Protein AF-A0A940TDA2-F1 (afdb_monomer_lite)

Secondary structure (DSSP, 8-state):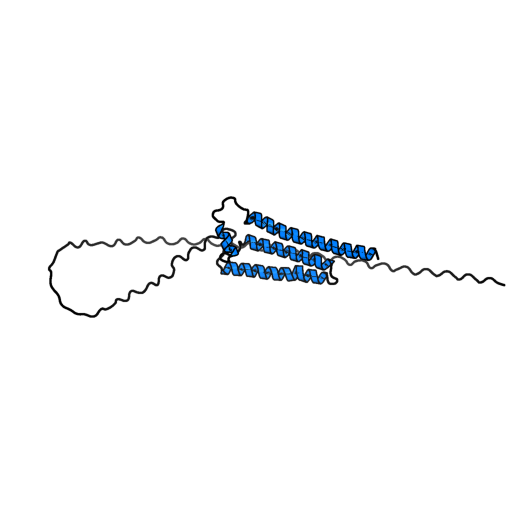
-HHHHHHHHHHHHHHHHHHHHHHHHHHHHHHHHHHHHH---TT-TTHHHHHHHHTTSSPPPHHHHHHHHHHHHHHHHHHHHHHHHHSTTHHHHHIIIIIIHHHHHHHHHHHHHHHHHHTT--SSSS------------------PPPPPPP--------------------PPPPPPPPPPPPPPPPPPPPPPPPPPPPPPPPPPPPPPPPPPPPPPPPPPPPP-

pLDDT: mean 70.66, std 17.91, range [31.06, 95.0]

Radius of gyration: 41.08 Å; chains: 1; bounding box: 86×51×156 Å

Sequence (225 aa):
MYDLYAALSGGLIANFLVLLLGLILSVGGAVLLYWKVFSPKVKDPNAGKFAKYANGQRFLPLAVVKVAYYALAMFLVFVGISKCITTIDGFVAILEYAVVGNVVLRILYETVLAARKNAGLDIDNNTAEEPKESQAMFEPKIPAVPYQQPQQTVQPQYQPQSQPMNYYQPVQPAPQPAPTPAPVPQPVPTPAPVPQPVPTPAPVPQPAPTPAPVPQPVPTPAPVP

Structure (mmCIF, N/CA/C/O backbone):
data_AF-A0A940TDA2-F1
#
_entry.id   AF-A0A940TDA2-F1
#
loop_
_atom_site.group_PDB
_atom_site.id
_atom_site.type_symbol
_atom_site.label_atom_id
_atom_site.label_alt_id
_atom_site.label_comp_id
_atom_site.label_asym_id
_atom_site.label_entity_id
_atom_site.label_seq_id
_atom_site.pdbx_PDB_ins_code
_atom_site.Cartn_x
_atom_site.Cartn_y
_atom_site.Cartn_z
_atom_site.occupancy
_atom_site.B_iso_or_equiv
_atom_site.auth_seq_id
_atom_site.auth_comp_id
_atom_site.auth_asym_id
_atom_site.auth_atom_id
_atom_site.pdbx_PDB_model_num
ATOM 1 N N . MET A 1 1 ? 11.393 9.736 -35.432 1.00 61.56 1 MET A N 1
ATOM 2 C CA . MET A 1 1 ? 10.442 10.448 -34.542 1.00 61.56 1 MET A CA 1
ATOM 3 C C . MET A 1 1 ? 9.318 9.541 -34.035 1.00 61.56 1 MET A C 1
ATOM 5 O O . MET A 1 1 ? 9.014 9.623 -32.855 1.00 61.56 1 MET A O 1
ATOM 9 N N . TYR A 1 2 ? 8.750 8.655 -34.867 1.00 65.81 2 TYR A N 1
ATOM 10 C CA . TYR A 1 2 ? 7.669 7.738 -34.466 1.00 65.81 2 TYR A CA 1
ATOM 11 C C . TYR A 1 2 ? 8.035 6.754 -33.336 1.00 65.81 2 TYR A C 1
ATOM 13 O O . TYR A 1 2 ? 7.249 6.618 -32.405 1.00 65.81 2 TYR A O 1
ATOM 21 N N . ASP A 1 3 ? 9.230 6.150 -33.342 1.00 72.81 3 ASP A N 1
ATOM 22 C CA . ASP A 1 3 ? 9.646 5.205 -32.283 1.00 72.81 3 ASP A CA 1
ATOM 23 C C . ASP A 1 3 ? 9.773 5.844 -30.899 1.00 72.81 3 ASP A C 1
ATOM 25 O O . ASP A 1 3 ? 9.367 5.263 -29.898 1.00 72.81 3 ASP A O 1
ATOM 29 N N . LEU A 1 4 ? 10.293 7.072 -30.832 1.00 70.00 4 LEU A N 1
ATOM 30 C CA . LEU A 1 4 ? 10.437 7.774 -29.560 1.00 70.00 4 LEU A CA 1
ATOM 31 C C . LEU A 1 4 ? 9.067 8.155 -28.993 1.00 70.00 4 LEU A C 1
ATOM 33 O O . LEU A 1 4 ? 8.850 8.024 -27.796 1.00 70.00 4 LEU A O 1
ATOM 37 N N . TYR A 1 5 ? 8.127 8.569 -29.848 1.00 72.19 5 TYR A N 1
ATOM 38 C CA . TYR A 1 5 ? 6.760 8.884 -29.433 1.00 72.19 5 TYR A CA 1
ATOM 39 C C . TYR A 1 5 ? 5.987 7.631 -28.993 1.00 72.19 5 TYR A C 1
ATOM 41 O O . TYR A 1 5 ? 5.277 7.670 -27.989 1.00 72.19 5 TYR A O 1
ATOM 49 N N . ALA A 1 6 ? 6.156 6.503 -29.689 1.00 70.69 6 ALA A N 1
ATOM 50 C CA . ALA A 1 6 ? 5.565 5.217 -29.317 1.00 70.69 6 ALA A CA 1
ATOM 51 C C . ALA A 1 6 ? 6.141 4.672 -27.995 1.00 70.69 6 ALA A C 1
ATOM 53 O O . ALA A 1 6 ? 5.387 4.209 -27.143 1.00 70.69 6 ALA A O 1
ATOM 54 N N . ALA A 1 7 ? 7.452 4.800 -27.775 1.00 69.31 7 ALA A N 1
ATOM 55 C CA . ALA A 1 7 ? 8.092 4.416 -26.517 1.00 69.31 7 ALA A CA 1
ATOM 56 C C . ALA A 1 7 ? 7.664 5.317 -25.343 1.00 69.31 7 ALA A C 1
ATOM 58 O O . ALA A 1 7 ? 7.334 4.814 -24.267 1.00 69.31 7 ALA A O 1
ATOM 59 N N . LEU A 1 8 ? 7.602 6.640 -25.552 1.00 72.50 8 LEU A N 1
ATOM 60 C CA . LEU A 1 8 ? 7.166 7.592 -24.522 1.00 72.50 8 LEU A CA 1
ATOM 61 C C . LEU A 1 8 ? 5.683 7.400 -24.165 1.00 72.50 8 LEU A C 1
ATOM 63 O O . LEU A 1 8 ? 5.318 7.397 -22.989 1.00 72.50 8 LEU A O 1
ATOM 67 N N . SER A 1 9 ? 4.828 7.217 -25.178 1.00 75.00 9 SER A N 1
ATOM 68 C CA . SER A 1 9 ? 3.395 6.965 -24.984 1.00 75.0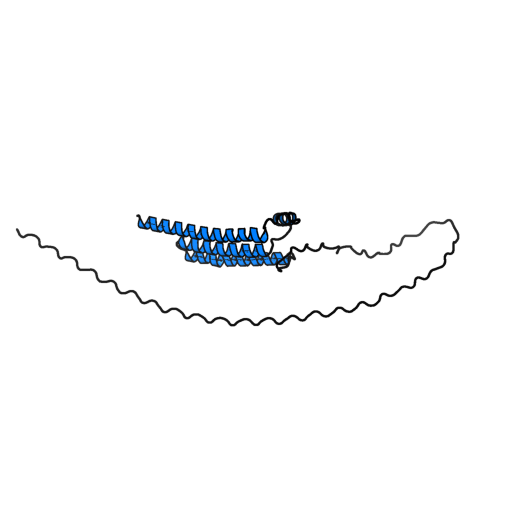0 9 SER A CA 1
ATOM 69 C C . SER A 1 9 ? 3.137 5.597 -24.352 1.00 75.00 9 SER A C 1
ATOM 71 O O . SER A 1 9 ? 2.331 5.512 -23.430 1.00 75.00 9 SER A O 1
ATOM 73 N N . GLY A 1 10 ? 3.872 4.554 -24.748 1.00 79.38 10 GLY A N 1
ATOM 74 C CA . GLY A 1 10 ? 3.803 3.228 -24.133 1.00 79.38 10 GLY A CA 1
ATOM 75 C C . GLY A 1 10 ? 4.159 3.243 -22.644 1.00 79.38 10 GLY A C 1
ATOM 76 O O . GLY A 1 10 ? 3.419 2.683 -21.835 1.00 79.38 10 GLY A O 1
ATOM 77 N N . GLY A 1 11 ? 5.229 3.948 -22.260 1.00 79.38 11 GLY A N 1
ATOM 78 C CA . GLY A 1 11 ? 5.623 4.115 -20.855 1.00 79.38 11 GLY A CA 1
ATOM 79 C C . GLY A 1 11 ? 4.592 4.885 -20.021 1.00 79.38 11 GLY A C 1
ATOM 80 O O . GLY A 1 11 ? 4.267 4.479 -18.904 1.00 79.38 11 GLY A O 1
ATOM 81 N N . LEU A 1 12 ? 4.008 5.953 -20.577 1.00 83.44 12 LEU A N 1
ATOM 82 C CA . LEU A 1 12 ? 2.937 6.720 -19.928 1.00 83.44 12 LEU A CA 1
ATOM 83 C C . LEU A 1 12 ? 1.657 5.897 -19.735 1.00 83.44 12 LEU A C 1
ATOM 85 O O . LEU A 1 12 ? 1.056 5.941 -18.660 1.00 83.44 12 LEU A O 1
ATOM 89 N N . ILE A 1 13 ? 1.257 5.130 -20.752 1.00 85.06 13 ILE A N 1
ATOM 90 C CA . ILE A 1 13 ? 0.073 4.264 -20.700 1.00 85.06 13 ILE A CA 1
ATOM 91 C C . ILE A 1 13 ? 0.289 3.141 -19.682 1.00 85.06 13 ILE A C 1
ATOM 93 O O . ILE A 1 13 ? -0.566 2.924 -18.825 1.00 85.06 13 ILE A O 1
ATOM 97 N N . ALA A 1 14 ? 1.441 2.467 -19.713 1.00 83.12 14 ALA A N 1
ATOM 98 C CA . ALA A 1 14 ? 1.777 1.426 -18.742 1.00 83.12 14 ALA A CA 1
ATOM 99 C C . ALA A 1 14 ? 1.767 1.970 -17.305 1.00 83.12 14 ALA A C 1
ATOM 101 O O . ALA A 1 14 ? 1.174 1.364 -16.412 1.00 83.12 14 ALA A O 1
ATOM 102 N N . ASN A 1 15 ? 2.347 3.151 -17.090 1.00 85.06 15 ASN A N 1
ATOM 103 C CA . ASN A 1 15 ? 2.326 3.825 -15.799 1.00 85.06 15 ASN A CA 1
ATOM 104 C C . ASN A 1 15 ? 0.901 4.139 -15.314 1.00 85.06 15 ASN A C 1
ATOM 106 O O . ASN A 1 15 ? 0.564 3.882 -14.156 1.00 85.06 15 ASN A O 1
ATOM 110 N N . PHE A 1 16 ? 0.056 4.668 -16.201 1.00 86.75 16 PHE A N 1
ATOM 111 C CA . PHE A 1 16 ? -1.344 4.945 -15.889 1.00 86.75 16 PHE A CA 1
ATOM 112 C C . PHE A 1 16 ? -2.090 3.671 -15.482 1.00 86.75 16 PHE A C 1
ATOM 114 O O . PHE A 1 16 ? -2.804 3.679 -14.483 1.00 86.75 16 PHE A O 1
ATOM 121 N N . LEU A 1 17 ? -1.880 2.562 -16.196 1.00 89.12 17 LEU A N 1
ATOM 122 C CA . LEU A 1 17 ? -2.509 1.277 -15.884 1.00 89.12 17 LEU A CA 1
ATOM 123 C C . LEU A 1 17 ? -2.059 0.715 -14.528 1.00 89.12 17 LEU A C 1
ATOM 125 O O . LEU A 1 17 ? -2.894 0.218 -13.773 1.00 89.12 17 LEU A O 1
ATOM 129 N N . VAL A 1 18 ? -0.772 0.828 -14.186 1.00 88.12 18 VAL A N 1
ATOM 130 C CA . VAL A 1 18 ? -0.236 0.385 -12.884 1.00 88.12 18 VAL A CA 1
ATOM 131 C C . VAL A 1 18 ? -0.830 1.202 -11.735 1.00 88.12 18 VAL A C 1
ATOM 133 O O . VAL A 1 18 ? -1.276 0.628 -10.738 1.00 88.12 18 VAL A O 1
ATOM 136 N N . LEU A 1 19 ? -0.891 2.529 -11.880 1.00 87.38 19 LEU A N 1
ATOM 137 C CA . LEU A 1 19 ? -1.516 3.401 -10.882 1.00 87.38 19 LEU A CA 1
ATOM 138 C C . LEU A 1 19 ? -3.017 3.145 -10.762 1.00 87.38 19 LEU A C 1
ATOM 140 O O . LEU A 1 19 ? -3.536 3.084 -9.649 1.00 87.38 19 LEU A O 1
ATOM 144 N N . LEU A 1 20 ? -3.706 2.961 -11.889 1.00 89.56 20 LEU A N 1
ATOM 145 C CA . LEU A 1 20 ? -5.133 2.665 -11.914 1.00 89.56 20 LEU A CA 1
ATOM 146 C C . LEU A 1 20 ? -5.426 1.329 -11.223 1.00 89.56 20 LEU A C 1
ATOM 148 O O . LEU A 1 20 ? -6.342 1.261 -10.410 1.00 89.56 20 LEU A O 1
ATOM 152 N N . LEU A 1 21 ? -4.625 0.290 -11.472 1.00 90.25 21 LEU A N 1
ATOM 153 C CA . LEU A 1 21 ? -4.756 -1.002 -10.800 1.00 90.25 21 LEU A CA 1
ATOM 154 C C . LEU A 1 21 ? -4.521 -0.877 -9.290 1.00 90.25 21 LEU A C 1
ATOM 156 O O . LEU A 1 21 ? -5.333 -1.362 -8.501 1.00 90.25 21 LEU A O 1
ATOM 160 N N . GLY A 1 22 ? -3.449 -0.194 -8.881 1.00 85.75 22 GLY A N 1
ATOM 161 C CA . GLY A 1 22 ? -3.153 0.039 -7.468 1.00 85.75 22 GLY A CA 1
ATOM 162 C C . GLY A 1 22 ? -4.250 0.832 -6.757 1.00 85.75 22 GLY A C 1
ATOM 163 O O . GLY A 1 22 ? -4.638 0.492 -5.637 1.00 85.75 22 GLY A O 1
ATOM 164 N N . LEU A 1 23 ? -4.807 1.844 -7.427 1.00 88.19 23 LEU A N 1
ATOM 165 C CA . LEU A 1 23 ? -5.942 2.615 -6.931 1.00 88.19 23 LEU A CA 1
ATOM 166 C C . LEU A 1 23 ? -7.199 1.747 -6.815 1.00 88.19 23 LEU A C 1
ATOM 168 O O . LEU A 1 23 ? -7.843 1.769 -5.771 1.00 88.19 23 LEU A O 1
ATOM 172 N N . ILE A 1 24 ? -7.533 0.957 -7.839 1.00 88.06 24 ILE A N 1
ATOM 173 C CA . ILE A 1 24 ? -8.706 0.070 -7.831 1.00 88.06 24 ILE A CA 1
ATOM 174 C C . ILE A 1 24 ? -8.593 -0.974 -6.721 1.00 88.06 24 ILE A C 1
ATOM 176 O O . ILE A 1 24 ? -9.578 -1.221 -6.033 1.00 88.06 24 ILE A O 1
ATOM 180 N N . LEU A 1 25 ? -7.420 -1.570 -6.502 1.00 86.50 25 LEU A N 1
ATOM 181 C CA . LEU A 1 25 ? -7.224 -2.548 -5.427 1.00 86.50 25 LEU A CA 1
ATOM 182 C C . LEU A 1 25 ? -7.327 -1.898 -4.042 1.00 86.50 25 LEU A C 1
ATOM 184 O O . LEU A 1 25 ? -7.965 -2.455 -3.149 1.00 86.50 25 LEU A O 1
ATOM 188 N N . SER A 1 26 ? -6.760 -0.701 -3.877 1.00 86.19 26 SER A N 1
ATOM 189 C CA . SER A 1 26 ? -6.850 0.067 -2.631 1.00 86.19 26 SER A CA 1
ATOM 190 C C . SER A 1 26 ? -8.295 0.490 -2.323 1.00 86.19 26 SER A C 1
ATOM 192 O O . SER A 1 26 ? -8.822 0.200 -1.246 1.00 86.19 26 SER A O 1
ATOM 194 N N . VAL A 1 27 ? -8.984 1.090 -3.299 1.00 84.50 27 VAL A N 1
ATOM 195 C CA . VAL A 1 27 ? -10.383 1.529 -3.178 1.00 84.50 27 VAL A CA 1
ATOM 196 C C . VAL A 1 27 ? -11.323 0.334 -3.058 1.00 84.50 27 VAL A C 1
ATOM 198 O O . VAL A 1 27 ? -12.202 0.339 -2.205 1.00 84.50 27 VAL A O 1
ATOM 201 N N . GLY A 1 28 ? -11.129 -0.718 -3.849 1.00 83.31 28 GLY A N 1
ATOM 202 C CA . GLY A 1 28 ? -11.909 -1.952 -3.784 1.00 83.31 28 GLY A CA 1
ATOM 203 C C . GLY A 1 28 ? -11.795 -2.626 -2.419 1.00 83.31 28 GLY A C 1
ATOM 204 O O . GLY A 1 28 ? -12.812 -3.006 -1.843 1.00 83.31 28 GLY A O 1
ATOM 205 N N . GLY A 1 29 ? -10.591 -2.684 -1.841 1.00 78.19 29 GLY A N 1
ATOM 206 C CA . GLY A 1 29 ? -10.384 -3.139 -0.464 1.00 78.19 29 GLY A CA 1
ATOM 207 C C . GLY A 1 29 ? -11.115 -2.269 0.564 1.00 78.19 29 GLY A C 1
ATOM 208 O O . GLY A 1 29 ? -11.780 -2.796 1.459 1.00 78.19 29 GLY A O 1
ATOM 209 N N . ALA A 1 30 ? -11.067 -0.944 0.406 1.00 76.56 30 ALA A N 1
ATOM 210 C CA . ALA A 1 30 ? -11.779 -0.005 1.274 1.00 76.56 30 ALA A CA 1
ATOM 211 C C . ALA A 1 30 ? -13.313 -0.100 1.139 1.00 76.56 30 ALA A C 1
ATOM 213 O O . ALA A 1 30 ? -14.023 -0.013 2.138 1.00 76.56 30 ALA A O 1
ATOM 214 N N . VAL A 1 31 ? -13.840 -0.326 -0.066 1.00 77.69 31 VAL A N 1
ATOM 215 C CA . VAL A 1 31 ? -15.279 -0.489 -0.334 1.00 77.69 31 VAL A CA 1
ATOM 216 C C . VAL A 1 31 ? -15.782 -1.848 0.144 1.00 77.69 31 VAL A C 1
ATOM 218 O O . VAL A 1 31 ? -16.851 -1.923 0.744 1.00 77.69 31 VAL A O 1
ATOM 221 N N . LEU A 1 32 ? -15.013 -2.922 -0.047 1.00 76.50 32 LEU A N 1
ATOM 222 C CA . LEU A 1 32 ? -15.328 -4.230 0.533 1.00 76.50 32 LEU A CA 1
ATOM 223 C C . LEU A 1 32 ? -15.331 -4.162 2.056 1.00 76.50 32 LEU A C 1
ATOM 225 O O . LEU A 1 32 ? -16.184 -4.774 2.692 1.00 76.50 32 LEU A O 1
ATOM 229 N N . LEU A 1 33 ? -14.436 -3.372 2.647 1.00 69.06 33 LEU A N 1
ATOM 230 C CA . LEU A 1 33 ? -14.483 -3.059 4.065 1.00 69.06 33 LEU A CA 1
ATOM 231 C C . LEU A 1 33 ? -15.714 -2.226 4.427 1.00 69.06 33 LEU A C 1
ATOM 233 O O . LEU A 1 33 ? -16.372 -2.538 5.417 1.00 69.06 33 LEU A O 1
ATOM 237 N N . TYR A 1 34 ? -16.063 -1.218 3.627 1.00 70.88 34 TYR A N 1
ATOM 238 C CA . TYR A 1 34 ? -17.295 -0.460 3.808 1.00 70.88 34 TYR A CA 1
ATOM 239 C C . TYR A 1 34 ? -18.503 -1.397 3.830 1.00 70.88 34 TYR A C 1
ATOM 241 O O . TYR A 1 34 ? -19.289 -1.379 4.761 1.00 70.88 34 TYR A O 1
ATOM 249 N N . TRP A 1 35 ? -18.605 -2.334 2.900 1.00 69.00 35 TRP A N 1
ATOM 250 C CA . TRP A 1 35 ? -19.681 -3.318 2.923 1.00 69.00 35 TRP A CA 1
ATOM 251 C C . TRP A 1 35 ? -19.553 -4.303 4.089 1.00 69.00 35 TRP A C 1
ATOM 253 O O . TRP A 1 35 ? -20.538 -4.602 4.752 1.00 69.00 35 TRP A O 1
ATOM 263 N N . LYS A 1 36 ? -18.365 -4.814 4.403 1.00 71.00 36 LYS A N 1
ATOM 264 C CA . LYS A 1 36 ? -18.199 -5.844 5.440 1.00 71.00 36 LYS A CA 1
ATOM 265 C C . LYS A 1 36 ? -18.383 -5.300 6.859 1.00 71.00 36 LYS A C 1
ATOM 267 O O . LYS A 1 36 ? -18.892 -6.022 7.713 1.00 71.00 36 LYS A O 1
ATOM 272 N N . VAL A 1 37 ? -17.967 -4.059 7.101 1.00 67.56 37 VAL A N 1
ATOM 273 C CA . VAL A 1 37 ? -17.966 -3.396 8.416 1.00 67.56 37 VAL A CA 1
ATOM 274 C C . VAL A 1 37 ? -19.102 -2.376 8.546 1.00 67.56 37 VAL A C 1
ATOM 276 O O . VAL A 1 37 ? -19.649 -2.223 9.632 1.00 67.56 37 VAL A O 1
ATOM 279 N N . PHE A 1 38 ? -19.487 -1.715 7.452 1.00 60.16 38 PHE A N 1
ATOM 280 C CA . PHE A 1 38 ? -20.481 -0.633 7.402 1.00 60.16 38 PHE A CA 1
ATOM 281 C C . PHE A 1 38 ? -21.683 -0.958 6.500 1.00 60.16 38 PHE A C 1
ATOM 283 O O . PHE A 1 38 ? -22.385 -0.035 6.085 1.00 60.16 38 PHE A O 1
ATOM 290 N N . SER A 1 39 ? -21.939 -2.240 6.182 1.00 59.00 39 SER A N 1
ATOM 291 C CA . SER A 1 39 ? -23.187 -2.635 5.512 1.00 59.00 39 SER A CA 1
ATOM 292 C C . SER A 1 39 ? -24.354 -1.924 6.193 1.00 59.00 39 SER A C 1
ATOM 294 O O . SER A 1 39 ? -24.471 -2.053 7.416 1.00 59.00 39 SER A O 1
ATOM 296 N N . PRO A 1 40 ? -25.220 -1.211 5.449 1.00 57.19 40 PRO A N 1
ATOM 297 C CA . PRO A 1 40 ? -26.458 -0.686 5.992 1.00 57.19 40 PRO A CA 1
ATOM 298 C C . PRO A 1 40 ? -27.336 -1.884 6.348 1.00 57.19 40 PRO A C 1
ATOM 300 O O . PRO A 1 40 ? -28.137 -2.373 5.554 1.00 57.19 40 PRO A O 1
ATOM 303 N N . LYS A 1 41 ? -27.138 -2.416 7.552 1.00 52.00 41 LYS A N 1
ATOM 304 C CA . LYS A 1 41 ? -28.070 -3.334 8.180 1.00 52.00 41 LYS A CA 1
ATOM 305 C C . LYS A 1 41 ? -29.352 -2.537 8.314 1.00 52.00 41 LYS A C 1
ATOM 307 O O . LYS A 1 41 ? -29.435 -1.544 9.038 1.00 52.00 41 LYS A O 1
ATOM 312 N N . VAL A 1 42 ? -30.318 -2.912 7.491 1.00 56.84 42 VAL A N 1
ATOM 313 C CA . VAL A 1 42 ? -31.642 -2.318 7.482 1.00 56.84 42 VAL A CA 1
ATOM 314 C C . VAL A 1 42 ? -32.167 -2.427 8.916 1.00 56.84 42 VAL A C 1
ATOM 316 O O . VAL A 1 42 ? -32.438 -3.524 9.395 1.00 56.84 42 VAL A O 1
ATOM 319 N N . LYS A 1 43 ? -32.265 -1.267 9.583 1.00 54.69 43 LYS A N 1
ATOM 320 C CA . LYS A 1 43 ? -32.783 -1.064 10.946 1.00 54.69 43 LYS A CA 1
ATOM 321 C C . LYS A 1 43 ? -31.850 -1.469 12.106 1.00 54.69 43 LYS A C 1
ATOM 323 O O . LYS A 1 43 ? -32.252 -2.200 13.002 1.00 54.69 43 LYS A O 1
ATOM 328 N N . ASP A 1 44 ? -30.640 -0.906 12.153 1.00 56.16 44 ASP A N 1
ATOM 329 C CA . ASP A 1 44 ? -29.781 -0.975 13.346 1.00 56.16 44 ASP A CA 1
ATOM 330 C C . ASP A 1 44 ? -30.099 0.136 14.378 1.00 56.16 44 ASP A C 1
ATOM 332 O O . ASP A 1 44 ? -29.925 1.321 14.077 1.00 56.16 44 ASP A O 1
ATOM 336 N N . PRO A 1 45 ? -30.433 -0.203 15.643 1.00 55.94 45 PRO A N 1
ATOM 337 C CA . PRO A 1 45 ? -30.550 0.753 16.761 1.00 55.94 45 PRO A CA 1
ATOM 338 C C . PRO A 1 45 ? -29.245 1.509 17.076 1.00 55.94 45 PRO A C 1
ATOM 340 O O . PRO A 1 45 ? -29.229 2.474 17.835 1.00 55.94 45 PRO A O 1
ATOM 343 N N . ASN A 1 46 ? -28.125 1.058 16.504 1.00 51.19 46 ASN A N 1
ATOM 344 C CA . ASN A 1 46 ? -26.773 1.539 16.768 1.00 51.19 46 ASN A CA 1
ATOM 345 C C . ASN A 1 46 ? -26.280 2.612 15.779 1.00 51.19 46 ASN A C 1
ATOM 347 O O . ASN A 1 46 ? -25.117 3.003 15.870 1.00 51.19 46 ASN A O 1
ATOM 351 N N . ALA A 1 47 ? -27.120 3.130 14.874 1.00 55.16 47 ALA A N 1
ATOM 352 C CA . ALA A 1 47 ? -26.735 4.179 13.916 1.00 55.16 47 ALA A CA 1
ATOM 353 C C . ALA A 1 47 ? -26.070 5.406 14.590 1.00 55.16 47 ALA A C 1
ATOM 355 O O . ALA A 1 47 ? -25.126 5.988 14.055 1.00 55.16 47 ALA A O 1
ATOM 356 N N . GLY A 1 48 ? -26.474 5.734 15.824 1.00 56.59 48 GLY A N 1
ATOM 357 C CA . GLY A 1 48 ? -25.871 6.806 16.624 1.00 56.59 48 GLY A CA 1
ATOM 358 C C . GLY A 1 48 ? -24.442 6.534 17.116 1.00 56.59 48 GLY A C 1
ATOM 359 O O . GLY A 1 48 ? -23.723 7.480 17.427 1.00 56.59 48 GLY A O 1
ATOM 360 N N . LYS A 1 49 ? -23.976 5.277 17.166 1.00 57.72 49 LYS A N 1
ATOM 361 C CA . LYS A 1 49 ? -22.593 4.950 17.567 1.00 57.72 49 LYS A CA 1
ATOM 362 C C . LYS A 1 49 ? -21.573 5.419 16.530 1.00 57.72 49 LYS A C 1
ATOM 364 O O . LYS A 1 49 ? -20.437 5.698 16.896 1.00 57.72 49 LYS A O 1
ATOM 369 N N . PHE A 1 50 ? -21.979 5.573 15.268 1.00 57.75 50 PHE A N 1
ATOM 370 C CA . PHE A 1 50 ? -21.056 5.945 14.199 1.00 57.75 50 PHE A CA 1
ATOM 371 C C . PHE A 1 50 ? -20.790 7.440 14.088 1.00 57.75 50 PHE A C 1
ATOM 373 O O . PHE A 1 50 ? -19.647 7.844 13.871 1.00 57.75 50 PHE A O 1
ATOM 380 N N . ALA A 1 51 ? -21.806 8.258 14.367 1.00 61.31 51 ALA A N 1
ATOM 381 C CA . ALA A 1 51 ? -21.627 9.693 14.564 1.00 61.31 51 ALA A CA 1
ATOM 382 C C . ALA A 1 51 ? -20.584 9.983 15.661 1.00 61.31 51 ALA A C 1
ATOM 384 O O . ALA A 1 51 ? -19.827 10.943 15.566 1.00 61.31 51 ALA A O 1
ATOM 385 N N . LYS A 1 52 ? -20.472 9.097 16.660 1.00 58.72 52 LYS A N 1
ATOM 386 C CA . LYS A 1 52 ? -19.473 9.193 17.730 1.00 58.72 52 LYS A CA 1
ATOM 387 C C . LYS A 1 52 ? -18.039 8.886 17.262 1.00 58.72 52 LYS A C 1
ATOM 389 O O . LYS A 1 52 ? -17.124 9.473 17.823 1.00 58.72 52 LYS A O 1
ATOM 394 N N . TYR A 1 53 ? -17.810 8.054 16.233 1.00 62.53 53 TYR A N 1
ATOM 395 C CA . TYR A 1 53 ? -16.464 7.881 15.640 1.00 62.53 53 TYR A CA 1
ATOM 396 C C . TYR A 1 53 ? -16.051 9.105 14.819 1.00 62.53 53 TYR A C 1
ATOM 398 O O . TYR A 1 53 ? -14.926 9.579 14.943 1.00 62.53 53 TYR A O 1
ATOM 406 N N . ALA A 1 54 ? -16.972 9.641 14.010 1.00 59.03 54 ALA A N 1
ATOM 407 C CA . ALA A 1 54 ? -16.716 10.835 13.202 1.00 59.03 54 ALA A CA 1
ATOM 408 C C . ALA A 1 54 ? -16.465 12.081 14.072 1.00 59.03 54 ALA A C 1
ATOM 410 O O . ALA A 1 54 ? -15.705 12.960 13.682 1.00 59.03 54 ALA A O 1
ATOM 411 N N . ASN A 1 55 ? -17.057 12.119 15.271 1.00 57.03 55 ASN A N 1
ATOM 412 C CA . ASN A 1 55 ? -16.886 13.187 16.256 1.00 57.03 55 ASN A CA 1
ATOM 413 C C . ASN A 1 55 ? -15.779 12.898 17.298 1.00 57.03 55 ASN A C 1
ATOM 415 O O . ASN A 1 55 ? -15.728 13.553 18.336 1.00 57.03 55 ASN A O 1
ATOM 419 N N . GLY A 1 56 ? -14.938 11.875 17.079 1.00 58.03 56 GLY A N 1
ATOM 420 C CA . GLY A 1 56 ? -13.779 11.551 17.929 1.00 58.03 56 GLY A CA 1
ATOM 421 C C . GLY A 1 56 ? -14.086 10.933 19.303 1.00 58.03 56 GLY A C 1
ATOM 422 O O . GLY A 1 56 ? -13.170 10.662 20.071 1.00 58.03 56 GLY A O 1
ATOM 423 N N . GLN A 1 57 ? -15.352 10.664 19.626 1.00 55.19 57 GLN A N 1
ATOM 424 C CA . GLN A 1 57 ? -15.781 10.086 20.909 1.00 55.19 57 GLN A CA 1
ATOM 425 C C . GLN A 1 57 ? -15.519 8.572 21.017 1.00 55.19 57 GLN A C 1
ATOM 427 O O . GLN A 1 57 ? -15.595 8.001 22.104 1.00 55.19 57 GLN A O 1
ATOM 432 N N . ARG A 1 58 ? -15.240 7.893 19.898 1.00 63.22 58 ARG A N 1
ATOM 433 C CA . ARG A 1 58 ? -14.856 6.474 19.842 1.00 63.22 58 ARG A CA 1
ATOM 434 C C . ARG A 1 58 ? -13.740 6.293 18.802 1.00 63.22 58 ARG A C 1
ATOM 436 O O . ARG A 1 58 ? -13.744 6.952 17.768 1.00 63.22 58 ARG A O 1
ATOM 443 N N . PHE A 1 59 ? -12.819 5.362 19.038 1.00 65.81 59 PHE A N 1
ATOM 444 C CA . PHE A 1 59 ? -11.754 5.011 18.086 1.00 65.81 59 PHE A CA 1
ATOM 445 C C . PHE A 1 59 ? -12.241 4.044 17.002 1.00 65.81 59 PHE A C 1
ATOM 447 O O . PHE A 1 59 ? -13.104 3.206 17.263 1.00 65.81 59 PHE A O 1
ATOM 454 N N . LEU A 1 60 ? -11.638 4.105 15.809 1.00 73.06 60 LEU A N 1
ATOM 455 C CA . LEU A 1 60 ? -11.957 3.200 14.701 1.00 73.06 60 LEU A CA 1
ATOM 456 C C . LEU A 1 60 ? -11.823 1.711 15.109 1.00 73.06 60 LEU A C 1
ATOM 458 O O . LEU A 1 60 ? -10.905 1.348 15.858 1.00 73.06 60 LEU A O 1
ATOM 462 N N . PRO A 1 61 ? -12.701 0.821 14.602 1.00 76.06 61 PRO A N 1
ATOM 463 C CA . PRO A 1 61 ? -12.580 -0.616 14.837 1.00 76.06 61 PRO A CA 1
ATOM 464 C C . PRO A 1 61 ? -11.240 -1.160 14.324 1.00 76.06 61 PRO A C 1
ATOM 466 O O . PRO A 1 61 ? -10.777 -0.766 13.254 1.00 76.06 61 PRO A O 1
ATOM 469 N N . LEU A 1 62 ? -10.637 -2.117 15.039 1.00 76.38 62 LEU A N 1
ATOM 470 C CA . LEU A 1 62 ? -9.313 -2.653 14.689 1.00 76.38 62 LEU A CA 1
ATOM 471 C C . LEU A 1 62 ? -9.256 -3.254 13.279 1.00 76.38 62 LEU A C 1
ATOM 473 O O . LEU A 1 62 ? -8.256 -3.100 12.581 1.00 76.38 62 LEU A O 1
ATOM 477 N N . ALA A 1 63 ? -10.334 -3.909 12.842 1.00 75.62 63 ALA A N 1
ATOM 478 C CA . ALA A 1 63 ? -10.449 -4.443 11.488 1.00 75.62 63 ALA A CA 1
ATOM 479 C C . ALA A 1 63 ? -10.325 -3.343 10.417 1.00 75.62 63 ALA A C 1
ATOM 481 O O . ALA A 1 63 ? -9.670 -3.554 9.400 1.00 75.62 63 ALA A O 1
ATOM 482 N N . VAL A 1 64 ? -10.884 -2.154 10.678 1.00 77.56 64 VAL A N 1
ATOM 483 C CA . VAL A 1 64 ? -10.778 -0.989 9.787 1.00 77.56 64 VAL A CA 1
ATOM 484 C C . VAL A 1 64 ? -9.347 -0.490 9.716 1.00 77.56 64 VAL A C 1
ATOM 486 O O . VAL A 1 64 ? -8.827 -0.297 8.622 1.00 77.56 64 VAL A O 1
ATOM 489 N N . VAL A 1 65 ? -8.684 -0.360 10.865 1.00 83.38 65 VAL A N 1
ATOM 490 C CA . VAL A 1 65 ? -7.285 0.084 10.928 1.00 83.38 65 VAL A CA 1
ATOM 491 C C . VAL A 1 65 ? -6.358 -0.895 10.194 1.00 83.38 65 VAL A C 1
ATOM 493 O O . VAL A 1 65 ? -5.528 -0.468 9.396 1.00 83.38 65 VAL A O 1
ATOM 496 N N . LYS A 1 66 ? -6.526 -2.209 10.405 1.00 85.12 66 LYS A N 1
ATOM 497 C CA . LYS A 1 66 ? -5.728 -3.257 9.740 1.00 85.12 66 LYS A CA 1
ATOM 498 C C . LYS A 1 66 ? -5.888 -3.241 8.226 1.00 85.12 66 LYS A C 1
ATOM 500 O O . LYS A 1 66 ? -4.902 -3.273 7.499 1.00 85.12 66 LYS A O 1
ATOM 505 N N . VAL A 1 67 ? -7.121 -3.199 7.738 1.00 83.06 67 VAL A N 1
ATOM 506 C CA . VAL A 1 67 ? -7.371 -3.223 6.294 1.00 83.06 67 VAL A CA 1
ATOM 507 C C . VAL A 1 67 ? -6.928 -1.920 5.636 1.00 83.06 67 VAL A C 1
ATOM 509 O O . VAL A 1 67 ? -6.309 -1.979 4.578 1.00 83.06 67 VAL A O 1
ATOM 512 N N . ALA A 1 68 ? -7.158 -0.765 6.269 1.00 84.94 68 ALA A N 1
ATOM 513 C CA . ALA A 1 68 ? -6.636 0.509 5.777 1.00 84.94 68 ALA A CA 1
ATOM 514 C C . ALA A 1 68 ? -5.103 0.480 5.670 1.00 84.94 68 ALA A C 1
ATOM 516 O O . ALA A 1 68 ? -4.552 0.899 4.655 1.00 84.94 68 ALA A O 1
ATOM 517 N N . TYR A 1 69 ? -4.421 -0.087 6.671 1.00 90.62 69 TYR A N 1
ATOM 518 C CA . TYR A 1 69 ? -2.975 -0.297 6.634 1.00 90.62 69 TYR A CA 1
ATOM 519 C C . TYR A 1 69 ? -2.540 -1.143 5.428 1.00 90.62 69 TYR A C 1
ATOM 521 O O . TYR A 1 69 ? -1.690 -0.702 4.658 1.00 90.62 69 TYR A O 1
ATOM 529 N N . TYR A 1 70 ? -3.146 -2.315 5.207 1.00 89.31 70 TYR A N 1
ATOM 530 C CA . TYR A 1 70 ? -2.782 -3.166 4.066 1.00 89.31 70 TYR A CA 1
ATOM 531 C C . TYR A 1 70 ? -3.112 -2.526 2.710 1.00 89.31 70 TYR A C 1
ATOM 533 O O . TYR A 1 70 ? -2.340 -2.675 1.763 1.00 89.31 70 TYR A O 1
ATOM 541 N N . ALA A 1 71 ? -4.218 -1.786 2.608 1.00 87.25 71 ALA A N 1
ATOM 542 C CA . ALA A 1 71 ? -4.588 -1.072 1.387 1.00 87.25 71 ALA A CA 1
ATOM 543 C C . ALA A 1 71 ? -3.569 0.027 1.042 1.00 87.25 71 ALA A C 1
ATOM 545 O O . ALA A 1 71 ? -3.111 0.107 -0.099 1.00 87.25 71 ALA A O 1
ATOM 546 N N . LEU A 1 72 ? -3.156 0.828 2.032 1.00 89.94 72 LEU A N 1
ATOM 547 C CA . LEU A 1 72 ? -2.115 1.844 1.851 1.00 89.94 72 LEU A CA 1
ATOM 548 C C . LEU A 1 72 ? -0.750 1.217 1.539 1.00 89.94 72 LEU A C 1
ATOM 550 O O . LEU A 1 72 ? -0.044 1.723 0.670 1.00 89.94 72 LEU A O 1
ATOM 554 N N . ALA A 1 73 ? -0.397 0.110 2.196 1.00 91.56 73 ALA A N 1
ATOM 555 C CA . ALA A 1 73 ? 0.849 -0.615 1.948 1.00 91.56 73 ALA A CA 1
ATOM 556 C C . ALA A 1 73 ? 0.944 -1.096 0.492 1.00 91.56 73 ALA A C 1
ATOM 558 O O . ALA A 1 73 ? 1.935 -0.839 -0.194 1.00 91.56 73 ALA A O 1
ATOM 559 N N . MET A 1 74 ? -0.123 -1.727 -0.009 1.00 89.62 74 MET A N 1
ATOM 560 C CA . MET A 1 74 ? -0.209 -2.155 -1.408 1.00 89.62 74 MET A CA 1
ATOM 561 C C . MET A 1 74 ? -0.151 -0.960 -2.360 1.00 89.62 74 MET A C 1
ATOM 563 O O . MET A 1 74 ? 0.582 -0.998 -3.346 1.00 89.62 74 MET A O 1
ATOM 567 N N . PHE A 1 75 ? -0.868 0.123 -2.058 1.00 91.06 75 PHE A N 1
ATOM 568 C CA . PHE A 1 75 ? -0.838 1.336 -2.872 1.00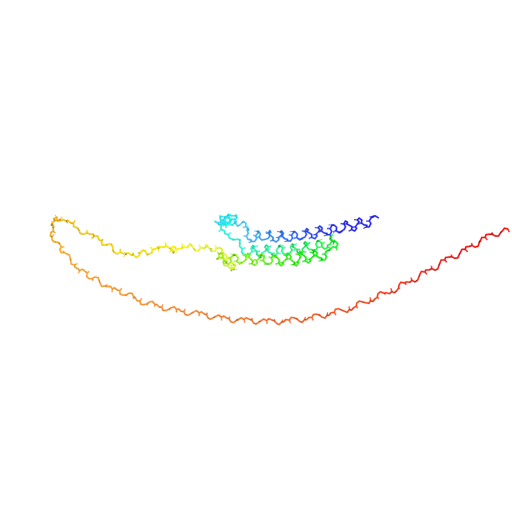 91.06 75 PHE A CA 1
ATOM 569 C C . PHE A 1 75 ? 0.575 1.934 -2.982 1.00 91.06 75 PHE A C 1
ATOM 571 O O . PHE A 1 75 ? 1.006 2.267 -4.083 1.00 91.06 75 PHE A O 1
ATOM 578 N N . LEU A 1 76 ? 1.328 1.998 -1.880 1.00 91.44 76 LEU A N 1
ATOM 579 C CA . LEU A 1 76 ? 2.722 2.463 -1.867 1.00 91.44 76 LEU A CA 1
ATOM 580 C C . LEU A 1 76 ? 3.638 1.608 -2.752 1.00 91.44 76 LEU A C 1
ATOM 582 O O . LEU A 1 76 ? 4.504 2.150 -3.439 1.00 91.44 76 LEU A O 1
ATOM 586 N N . VAL A 1 77 ? 3.419 0.291 -2.798 1.00 90.38 77 VAL A N 1
ATOM 587 C CA . VAL A 1 77 ? 4.145 -0.604 -3.714 1.00 90.38 77 VAL A CA 1
ATOM 588 C C . VAL A 1 77 ? 3.828 -0.260 -5.171 1.00 90.38 77 VAL A C 1
ATOM 590 O O . VAL A 1 77 ? 4.747 -0.111 -5.976 1.00 90.38 77 VAL A O 1
ATOM 593 N N . PHE A 1 78 ? 2.552 -0.061 -5.514 1.00 90.31 78 PHE A N 1
ATOM 594 C CA . PHE A 1 78 ? 2.161 0.337 -6.872 1.00 90.31 78 PHE A CA 1
ATOM 595 C C . PHE A 1 78 ? 2.698 1.721 -7.261 1.00 90.31 78 PHE A C 1
ATOM 597 O O . PHE A 1 78 ? 3.117 1.900 -8.403 1.00 90.31 78 PHE A O 1
ATOM 604 N N . VAL A 1 79 ? 2.757 2.676 -6.325 1.00 88.88 79 VAL A N 1
ATOM 605 C CA . VAL A 1 79 ? 3.393 3.988 -6.540 1.00 88.88 79 VAL A CA 1
ATOM 606 C C . VAL A 1 79 ? 4.894 3.835 -6.792 1.00 88.88 79 VAL A C 1
ATOM 608 O O . VAL A 1 79 ? 5.412 4.444 -7.726 1.00 88.88 79 VAL A O 1
ATOM 611 N N . GLY A 1 80 ? 5.586 2.987 -6.027 1.00 88.31 80 GLY A N 1
ATOM 612 C CA . GLY A 1 80 ? 7.002 2.687 -6.253 1.00 88.31 80 GLY A CA 1
ATOM 613 C C . GLY A 1 80 ? 7.258 2.102 -7.643 1.00 88.31 80 GLY A C 1
ATOM 614 O O . GLY A 1 80 ? 8.112 2.602 -8.372 1.00 88.31 80 GLY A O 1
ATOM 615 N N . ILE A 1 81 ? 6.473 1.100 -8.054 1.00 87.44 81 ILE A N 1
ATOM 616 C CA . ILE A 1 81 ? 6.570 0.484 -9.391 1.00 87.44 81 ILE A CA 1
ATOM 617 C C . ILE A 1 81 ? 6.260 1.512 -10.490 1.00 87.44 81 ILE A C 1
ATOM 619 O O . ILE A 1 81 ? 6.979 1.600 -11.481 1.00 87.44 81 ILE A O 1
ATOM 623 N N . SER A 1 82 ? 5.226 2.331 -10.300 1.00 85.88 82 SER A N 1
ATOM 624 C CA . SER A 1 82 ? 4.860 3.424 -11.207 1.00 85.88 82 SER A CA 1
ATOM 625 C C . SER A 1 82 ? 6.009 4.421 -11.406 1.00 85.88 82 SER A C 1
ATOM 627 O O . SER A 1 82 ? 6.379 4.749 -12.539 1.00 85.88 82 SER A O 1
ATOM 629 N N . LYS A 1 83 ? 6.626 4.876 -10.312 1.00 85.69 83 LYS A N 1
ATOM 630 C CA . LYS A 1 83 ? 7.788 5.767 -10.377 1.00 85.69 83 LYS A CA 1
ATOM 631 C C . LYS A 1 83 ? 8.989 5.079 -11.015 1.00 85.69 83 LYS A C 1
ATOM 633 O O . LYS A 1 83 ? 9.663 5.701 -11.829 1.00 85.69 83 LYS A O 1
ATOM 638 N N . CYS A 1 84 ? 9.170 3.778 -10.787 1.00 84.19 84 CYS A N 1
ATOM 639 C CA . CYS A 1 84 ? 10.217 3.009 -11.453 1.00 84.19 84 CYS A CA 1
ATOM 640 C C . CYS A 1 84 ? 10.172 3.080 -12.975 1.00 84.19 84 CYS A C 1
ATOM 642 O O . CYS A 1 84 ? 11.211 3.132 -13.626 1.00 84.19 84 CYS A O 1
ATOM 644 N N . ILE A 1 85 ? 8.964 3.045 -13.531 1.00 81.69 85 ILE A N 1
ATOM 645 C CA . ILE A 1 85 ? 8.741 3.008 -14.977 1.00 81.69 85 ILE A CA 1
ATOM 646 C C . ILE A 1 85 ? 8.874 4.412 -15.591 1.00 81.69 85 ILE A C 1
ATOM 648 O O . ILE A 1 85 ? 9.153 4.542 -16.779 1.00 81.69 85 ILE A O 1
ATOM 652 N N . THR A 1 86 ? 8.674 5.472 -14.801 1.00 80.75 86 THR A N 1
ATOM 653 C CA . THR A 1 86 ? 8.554 6.851 -15.307 1.00 80.75 86 THR A CA 1
ATOM 654 C C . THR A 1 86 ? 9.770 7.732 -15.061 1.00 80.75 86 THR A C 1
ATOM 656 O O . THR A 1 86 ? 9.937 8.726 -15.766 1.00 80.75 86 THR A O 1
ATOM 659 N N . THR A 1 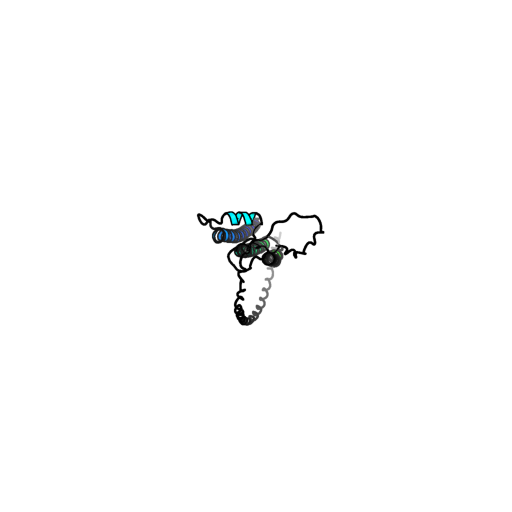87 ? 10.611 7.406 -14.079 1.00 79.31 87 THR A N 1
ATOM 660 C CA . THR A 1 87 ? 11.777 8.222 -13.711 1.00 79.31 87 THR A CA 1
ATOM 661 C C . THR A 1 87 ? 13.088 7.505 -13.996 1.00 79.31 87 THR A C 1
ATOM 663 O O . THR A 1 87 ? 13.184 6.293 -13.828 1.00 79.31 87 THR A O 1
ATOM 666 N N . ILE A 1 88 ? 14.118 8.275 -14.354 1.00 74.12 88 ILE A N 1
ATOM 667 C CA . ILE A 1 88 ? 15.480 7.776 -14.608 1.00 74.12 88 ILE A CA 1
ATOM 668 C C . ILE A 1 88 ? 16.063 7.112 -13.344 1.00 74.12 88 ILE A C 1
ATOM 670 O O . ILE A 1 88 ? 16.672 6.052 -13.439 1.00 74.12 88 ILE A O 1
ATOM 674 N N . ASP A 1 89 ? 15.757 7.647 -12.156 1.00 78.56 89 ASP A N 1
ATOM 675 C CA . ASP A 1 89 ? 16.118 7.066 -10.851 1.00 78.56 89 ASP A CA 1
ATOM 676 C C . ASP A 1 89 ? 15.090 6.040 -10.345 1.00 78.56 89 ASP A C 1
ATOM 678 O O . ASP A 1 89 ? 14.843 5.898 -9.145 1.00 78.56 89 ASP A O 1
ATOM 682 N N . GLY A 1 90 ? 14.446 5.320 -11.263 1.00 77.88 90 GLY A N 1
ATOM 683 C CA . GLY A 1 90 ? 13.296 4.477 -10.962 1.00 77.88 90 GLY A CA 1
ATOM 684 C C . GLY A 1 90 ? 13.527 3.433 -9.863 1.00 77.88 90 GLY A C 1
ATOM 685 O O . GLY A 1 90 ? 12.644 3.181 -9.042 1.00 77.88 90 GLY A O 1
ATOM 686 N N . PHE A 1 91 ? 14.738 2.882 -9.791 1.00 78.69 91 PHE A N 1
ATOM 687 C CA . PHE A 1 91 ? 15.120 1.937 -8.744 1.00 78.69 91 PHE A CA 1
ATOM 688 C C . PHE A 1 91 ? 15.146 2.583 -7.348 1.00 78.69 91 PHE A C 1
ATOM 690 O O . PHE A 1 91 ? 14.678 1.983 -6.380 1.00 78.69 91 PHE A O 1
ATOM 697 N N . VAL A 1 92 ? 15.624 3.828 -7.244 1.00 84.94 92 VAL A N 1
ATOM 698 C CA . VAL A 1 92 ? 15.628 4.594 -5.986 1.00 84.94 92 VAL A CA 1
ATOM 699 C C . VAL A 1 92 ? 14.197 4.890 -5.550 1.00 84.94 92 VAL A C 1
ATOM 701 O O . VAL A 1 92 ? 13.870 4.724 -4.377 1.00 84.94 92 VAL A O 1
ATOM 704 N N . ALA A 1 93 ? 13.316 5.219 -6.497 1.00 80.88 93 ALA A N 1
ATOM 705 C CA . ALA A 1 93 ? 11.911 5.459 -6.199 1.00 80.88 93 ALA A CA 1
ATOM 706 C C . ALA A 1 93 ? 11.198 4.204 -5.659 1.00 80.88 93 ALA A C 1
ATOM 708 O O . ALA A 1 93 ? 10.403 4.306 -4.725 1.00 80.88 93 ALA A O 1
ATOM 709 N N . ILE A 1 94 ? 11.497 3.000 -6.168 1.00 85.62 94 ILE A N 1
ATOM 710 C CA . ILE A 1 94 ? 10.960 1.763 -5.566 1.00 85.62 94 ILE A CA 1
ATOM 711 C C . ILE A 1 94 ? 11.401 1.645 -4.110 1.00 85.62 94 ILE A C 1
ATOM 713 O O . ILE A 1 94 ? 10.568 1.371 -3.248 1.00 85.62 94 ILE A O 1
ATOM 717 N N . LEU A 1 95 ? 12.685 1.850 -3.819 1.00 86.56 95 LEU A N 1
ATOM 718 C CA . LEU A 1 95 ? 13.188 1.756 -2.449 1.00 86.56 95 LEU A CA 1
ATOM 719 C C . LEU A 1 95 ? 12.531 2.803 -1.540 1.00 86.56 95 LEU A C 1
ATOM 721 O O . LEU A 1 95 ? 12.124 2.484 -0.424 1.00 86.56 95 LEU A O 1
ATOM 725 N N . GLU A 1 96 ? 12.349 4.026 -2.024 1.00 87.50 96 GLU A N 1
ATOM 726 C CA . GLU A 1 96 ? 11.716 5.101 -1.265 1.00 87.50 96 GLU A CA 1
ATOM 727 C C . GLU A 1 96 ? 10.243 4.797 -0.947 1.00 87.50 96 GLU A C 1
ATOM 729 O O . GLU A 1 96 ? 9.845 4.771 0.216 1.00 87.50 96 GLU A O 1
ATOM 734 N N . TYR A 1 97 ? 9.417 4.497 -1.950 1.00 89.25 97 TYR A N 1
ATOM 735 C CA . TYR A 1 97 ? 7.981 4.312 -1.718 1.00 89.25 97 TYR A CA 1
ATOM 736 C C . TYR A 1 97 ? 7.647 2.915 -1.182 1.00 89.25 97 TYR A C 1
ATOM 738 O O . TYR A 1 97 ? 6.881 2.787 -0.224 1.00 89.25 97 TYR A O 1
ATOM 746 N N . ALA A 1 98 ? 8.227 1.857 -1.755 1.00 88.25 98 ALA A N 1
ATOM 747 C CA . ALA A 1 98 ? 7.887 0.486 -1.385 1.00 88.25 98 ALA A CA 1
ATOM 748 C C . ALA A 1 98 ? 8.595 0.025 -0.107 1.00 88.25 98 ALA A C 1
ATOM 750 O O . ALA A 1 98 ? 7.995 -0.737 0.646 1.00 88.25 98 ALA A O 1
ATOM 751 N N . VAL A 1 99 ? 9.822 0.477 0.175 1.00 88.94 99 VAL A N 1
ATOM 752 C CA . VAL A 1 99 ? 10.547 0.068 1.391 1.00 88.94 99 VAL A CA 1
ATOM 753 C C . VAL A 1 99 ? 10.403 1.124 2.479 1.00 88.94 99 VAL A C 1
ATOM 755 O O . VAL A 1 99 ? 9.778 0.848 3.503 1.00 88.94 99 VAL A O 1
ATOM 758 N N . VAL A 1 100 ? 10.913 2.341 2.263 1.00 91.69 100 VAL A N 1
ATOM 759 C CA . VAL A 1 100 ? 10.892 3.393 3.296 1.00 91.69 100 VAL A CA 1
ATOM 760 C C . VAL A 1 100 ? 9.453 3.782 3.643 1.00 91.69 100 VAL A C 1
ATOM 762 O O . VAL A 1 100 ? 9.093 3.804 4.821 1.00 91.69 100 VAL A O 1
ATOM 765 N N . GLY A 1 101 ? 8.596 3.979 2.640 1.00 90.69 101 GLY A N 1
ATOM 766 C CA . GLY A 1 101 ? 7.177 4.272 2.838 1.00 90.69 101 GLY A CA 1
ATOM 767 C C . GLY A 1 101 ? 6.446 3.200 3.652 1.00 90.69 101 GLY A C 1
ATOM 768 O O . GLY A 1 101 ? 5.710 3.533 4.580 1.00 90.69 101 GLY A O 1
ATOM 769 N N . ASN A 1 102 ? 6.691 1.911 3.386 1.00 92.25 102 ASN A N 1
ATOM 770 C CA . ASN A 1 102 ? 6.075 0.822 4.154 1.00 92.25 102 ASN A CA 1
ATOM 771 C C . ASN A 1 102 ? 6.640 0.687 5.576 1.00 92.25 102 ASN A C 1
ATOM 773 O O . ASN A 1 102 ? 5.889 0.343 6.492 1.00 92.25 102 ASN A O 1
ATOM 777 N N . VAL A 1 103 ? 7.923 0.993 5.791 1.00 95.00 103 VAL A N 1
ATOM 778 C CA . VAL A 1 103 ? 8.517 1.061 7.137 1.00 95.00 103 VAL A CA 1
ATOM 779 C C . VAL A 1 103 ? 7.864 2.179 7.948 1.00 95.00 103 VAL A C 1
ATOM 781 O O . VAL A 1 103 ? 7.397 1.933 9.061 1.00 95.00 103 VAL A O 1
ATOM 784 N N . VAL A 1 104 ? 7.750 3.381 7.378 1.00 94.88 104 VAL A N 1
ATOM 785 C CA . VAL A 1 104 ? 7.064 4.513 8.023 1.00 94.88 104 VAL A CA 1
ATOM 786 C C . VAL A 1 104 ? 5.602 4.166 8.303 1.00 94.88 104 VAL A C 1
ATOM 788 O O . VAL A 1 104 ? 5.116 4.387 9.413 1.00 94.88 104 VAL A O 1
ATOM 791 N N . LEU A 1 105 ? 4.910 3.550 7.342 1.00 94.00 105 LEU A N 1
ATOM 792 C CA . LEU A 1 105 ? 3.526 3.120 7.515 1.00 94.00 105 LEU A CA 1
ATOM 793 C C . LEU A 1 105 ? 3.391 2.070 8.629 1.00 94.00 105 LEU A C 1
ATOM 795 O O . LEU A 1 105 ? 2.413 2.096 9.376 1.00 94.00 105 LEU A O 1
ATOM 799 N N . ARG A 1 106 ? 4.370 1.167 8.783 1.00 93.75 106 ARG A N 1
ATOM 800 C CA . ARG A 1 106 ? 4.387 0.195 9.883 1.00 93.75 106 ARG A CA 1
ATOM 801 C C . ARG A 1 106 ? 4.561 0.881 11.232 1.00 93.75 106 ARG A C 1
ATOM 803 O O . ARG A 1 106 ? 3.816 0.564 12.152 1.00 93.75 106 ARG A O 1
ATOM 810 N N . ILE A 1 107 ? 5.489 1.828 11.339 1.00 94.38 107 ILE A N 1
ATOM 811 C CA . ILE A 1 107 ? 5.695 2.612 12.566 1.00 94.38 107 ILE A CA 1
ATOM 812 C C . ILE A 1 107 ? 4.412 3.364 12.931 1.00 94.38 107 ILE A C 1
ATOM 814 O O . ILE A 1 107 ? 3.983 3.336 14.086 1.00 94.38 107 ILE A O 1
ATOM 818 N N . LEU A 1 108 ? 3.755 3.984 11.948 1.00 92.50 108 LEU A N 1
ATOM 819 C CA . LEU A 1 108 ? 2.486 4.673 12.159 1.00 92.50 108 LEU A CA 1
ATOM 820 C C . LEU A 1 108 ? 1.390 3.704 12.620 1.00 92.50 108 LEU A C 1
ATOM 822 O O . LEU A 1 108 ? 0.668 4.004 13.567 1.00 92.50 108 LEU A O 1
ATOM 826 N N . TYR A 1 109 ? 1.292 2.526 12.003 1.00 91.56 109 TYR A N 1
ATOM 827 C CA . TYR A 1 109 ? 0.332 1.497 12.397 1.00 91.56 109 TYR A CA 1
ATOM 828 C C . TYR A 1 109 ? 0.549 1.015 13.839 1.00 91.56 109 TYR A C 1
ATOM 830 O O . TYR A 1 109 ? -0.408 0.953 14.611 1.00 91.56 109 TYR A O 1
ATOM 838 N N . GLU A 1 110 ? 1.794 0.736 14.232 1.00 90.44 110 GLU A N 1
ATOM 839 C CA . GLU A 1 110 ? 2.133 0.368 15.614 1.00 90.44 110 GLU A CA 1
ATOM 840 C C . GLU A 1 110 ? 1.829 1.510 16.593 1.00 90.44 110 GLU A C 1
ATOM 842 O O . GLU A 1 110 ? 1.289 1.277 17.672 1.00 90.44 110 GLU A O 1
ATOM 847 N N . THR A 1 111 ? 2.087 2.761 16.200 1.00 89.56 111 THR A N 1
ATOM 848 C CA . THR A 1 111 ? 1.754 3.946 17.008 1.00 89.56 111 THR A CA 1
ATOM 849 C C . THR A 1 111 ? 0.247 4.061 17.231 1.00 89.56 111 THR A C 1
ATOM 851 O O . THR A 1 111 ? -0.203 4.302 18.351 1.00 89.56 111 THR A O 1
ATOM 854 N N . VAL A 1 112 ? -0.552 3.834 16.185 1.00 87.38 112 VAL A N 1
ATOM 855 C CA . VAL A 1 112 ? -2.018 3.801 16.285 1.00 87.38 112 VAL A CA 1
ATOM 856 C C . VAL A 1 112 ? -2.475 2.664 17.201 1.00 87.38 112 VAL A C 1
ATOM 858 O O . VAL A 1 112 ? -3.384 2.854 18.011 1.00 87.38 112 VAL A O 1
ATOM 861 N N . LEU A 1 113 ? -1.839 1.493 17.120 1.00 86.19 113 LEU A N 1
ATOM 862 C CA . LEU A 1 113 ? -2.167 0.351 17.971 1.00 86.19 113 LEU A CA 1
ATOM 863 C C . LEU A 1 113 ? -1.805 0.608 19.443 1.00 86.19 113 LEU A C 1
ATOM 865 O O . LEU A 1 113 ? -2.594 0.291 20.335 1.00 86.19 113 LEU A O 1
ATOM 869 N N . ALA A 1 114 ? -0.666 1.250 19.700 1.00 86.00 114 ALA A N 1
ATOM 870 C CA . ALA A 1 114 ? -0.241 1.674 21.030 1.00 86.00 114 ALA A CA 1
ATOM 871 C C . ALA A 1 114 ? -1.179 2.741 21.619 1.00 86.00 114 ALA A C 1
ATOM 873 O O . ALA A 1 114 ? -1.601 2.621 22.768 1.00 86.00 114 ALA A O 1
ATOM 874 N N . ALA A 1 115 ? -1.581 3.739 20.826 1.00 84.06 115 ALA A N 1
ATOM 875 C CA . ALA A 1 115 ? -2.558 4.744 21.245 1.00 84.06 115 ALA A CA 1
ATOM 876 C C . ALA A 1 115 ? -3.913 4.108 21.597 1.00 84.06 115 ALA A C 1
ATOM 878 O O . ALA A 1 115 ? -4.529 4.463 22.602 1.00 84.06 115 ALA A O 1
ATOM 879 N N . ARG A 1 116 ? -4.347 3.112 20.815 1.00 80.38 116 ARG A N 1
ATOM 880 C CA . ARG A 1 116 ? -5.570 2.342 21.075 1.00 80.38 116 ARG A CA 1
ATOM 881 C C . ARG A 1 116 ? -5.481 1.552 22.384 1.00 80.38 116 ARG A C 1
ATOM 883 O O . ARG A 1 116 ? -6.423 1.582 23.172 1.00 80.38 116 ARG A O 1
ATOM 890 N N . LYS A 1 117 ? -4.333 0.917 22.645 1.00 79.25 117 LYS A N 1
ATOM 891 C CA . LYS A 1 117 ? -4.064 0.207 23.904 1.00 79.25 117 LYS A CA 1
ATOM 892 C C . LYS A 1 117 ? -4.106 1.155 25.107 1.00 79.25 117 LYS A C 1
ATOM 894 O O . LYS A 1 117 ? -4.734 0.835 26.111 1.00 79.25 117 LYS A O 1
ATOM 899 N N . ASN A 1 118 ? -3.503 2.337 24.987 1.00 77.56 118 ASN A N 1
ATOM 900 C CA .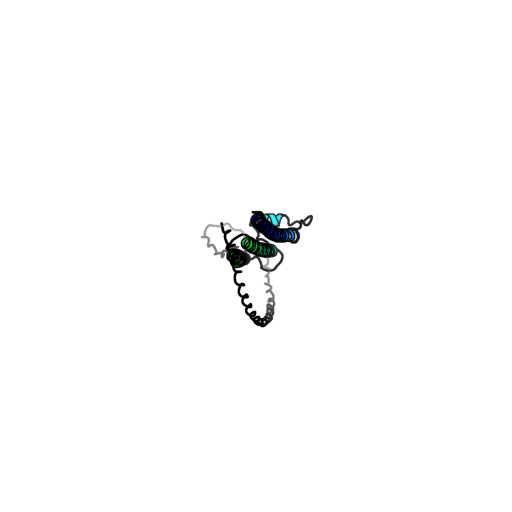 ASN A 1 118 ? -3.507 3.354 26.044 1.00 77.56 118 ASN A CA 1
ATOM 901 C C . ASN A 1 118 ? -4.907 3.930 26.312 1.00 77.56 118 ASN A C 1
ATOM 903 O O . ASN A 1 118 ? -5.193 4.352 27.426 1.00 77.56 118 ASN A O 1
ATOM 907 N N . ALA A 1 119 ? -5.791 3.911 25.315 1.00 73.44 119 ALA A N 1
ATOM 908 C CA . ALA A 1 119 ? -7.187 4.315 25.454 1.00 73.44 119 ALA A CA 1
ATOM 909 C C . ALA A 1 119 ? -8.095 3.223 26.064 1.00 73.44 119 ALA A C 1
ATOM 911 O O . ALA A 1 119 ? -9.311 3.404 26.103 1.00 73.44 119 ALA A O 1
ATOM 912 N N . GLY A 1 120 ? -7.540 2.086 26.510 1.00 64.75 120 GLY A N 1
ATOM 913 C CA . GLY A 1 120 ? -8.311 0.987 27.106 1.00 64.75 120 GLY A CA 1
ATOM 914 C C . GLY A 1 120 ? -9.190 0.231 26.104 1.00 64.75 120 GLY A C 1
ATOM 915 O O . GLY A 1 120 ? -10.143 -0.438 26.494 1.00 64.75 120 GLY A O 1
ATOM 916 N N . LEU A 1 121 ? -8.902 0.357 24.805 1.00 66.81 121 LEU A N 1
ATOM 917 C CA . LEU A 1 121 ? -9.618 -0.342 23.746 1.00 66.81 121 LEU A CA 1
ATOM 918 C C . LEU A 1 121 ? -8.879 -1.632 23.423 1.00 66.81 121 LEU A C 1
ATOM 920 O O . LEU A 1 121 ? -7.859 -1.622 22.729 1.00 66.81 121 LEU A O 1
ATOM 924 N N . ASP A 1 122 ? -9.422 -2.723 23.945 1.00 56.91 122 ASP A N 1
ATOM 925 C CA . ASP A 1 122 ? -8.883 -4.069 23.830 1.00 56.91 122 ASP A CA 1
ATOM 926 C C . ASP A 1 122 ? -8.531 -4.426 22.372 1.00 56.91 122 ASP A C 1
ATOM 928 O O . ASP A 1 122 ? -9.222 -4.062 21.405 1.00 56.91 122 ASP A O 1
ATOM 932 N N . ILE A 1 123 ? -7.372 -5.062 22.205 1.00 58.75 123 ILE A N 1
ATOM 933 C CA . ILE A 1 123 ? -6.771 -5.473 20.917 1.00 58.75 123 ILE A CA 1
ATOM 934 C C . ILE A 1 123 ? -7.502 -6.675 20.295 1.00 58.75 123 ILE A C 1
ATOM 936 O O . ILE A 1 123 ? -7.239 -7.062 19.151 1.00 58.75 123 ILE A O 1
ATOM 940 N N . ASP A 1 124 ? -8.459 -7.197 21.043 1.00 51.56 124 ASP A N 1
ATOM 941 C CA . ASP A 1 124 ? -9.308 -8.334 20.797 1.00 51.56 124 ASP A CA 1
ATOM 942 C C . ASP A 1 124 ? -10.426 -7.919 19.858 1.00 51.56 124 ASP A C 1
ATOM 944 O O . ASP A 1 124 ? -11.143 -6.928 20.010 1.00 51.56 124 ASP A O 1
ATOM 948 N N . ASN A 1 125 ? -10.528 -8.666 18.783 1.00 56.84 125 ASN A N 1
ATOM 949 C CA . ASN A 1 125 ? -11.409 -8.359 17.691 1.00 56.84 125 ASN A CA 1
ATOM 950 C C . ASN A 1 125 ? -12.858 -8.670 18.103 1.00 56.84 125 ASN A C 1
ATOM 952 O O . ASN A 1 125 ? -13.248 -9.828 18.026 1.00 56.84 125 ASN A O 1
ATOM 956 N N . ASN A 1 126 ? -13.629 -7.653 18.502 1.00 51.69 126 ASN A N 1
ATOM 957 C CA . ASN A 1 126 ? -15.078 -7.464 18.293 1.00 51.69 126 ASN A CA 1
ATOM 958 C C . ASN A 1 126 ? -15.750 -6.842 19.527 1.00 51.69 126 ASN A C 1
ATOM 960 O O . ASN A 1 126 ? -15.491 -7.215 20.660 1.00 51.69 126 ASN A O 1
ATOM 964 N N . THR A 1 127 ? -16.695 -5.950 19.251 1.00 41.34 127 THR A N 1
ATOM 965 C CA . THR A 1 127 ? -17.529 -5.231 20.215 1.00 41.34 127 THR A CA 1
ATOM 966 C C . THR A 1 127 ? -16.792 -4.109 20.932 1.00 41.34 127 THR A C 1
ATOM 968 O O . THR A 1 127 ? -15.999 -4.283 21.846 1.00 41.34 127 THR A O 1
ATOM 971 N N . ALA A 1 128 ? -17.142 -2.895 20.520 1.00 46.59 128 ALA A N 1
ATOM 972 C CA . ALA A 1 128 ? -17.183 -1.752 21.403 1.00 46.59 128 ALA A CA 1
ATOM 973 C C . ALA A 1 128 ? -18.129 -2.081 22.573 1.00 46.59 128 ALA A C 1
ATOM 975 O O . ALA A 1 128 ? -19.258 -1.583 22.597 1.00 46.59 128 ALA A O 1
ATOM 976 N N . GLU A 1 129 ? -17.698 -2.933 23.511 1.00 46.25 129 GLU A N 1
ATOM 977 C CA . GLU A 1 129 ? -18.273 -2.906 24.845 1.00 46.25 129 GLU A CA 1
ATOM 978 C C . GLU A 1 129 ? -18.180 -1.444 25.276 1.00 46.25 129 GLU A C 1
ATOM 980 O O . GLU A 1 129 ? -17.220 -0.710 24.982 1.00 46.25 129 GLU A O 1
ATOM 985 N N . GLU A 1 130 ? -19.298 -0.936 25.773 1.00 49.34 130 GLU A N 1
ATOM 986 C CA . GLU A 1 130 ? -19.282 0.355 26.424 1.00 49.34 130 GLU A CA 1
ATOM 987 C C . GLU A 1 130 ? -18.118 0.355 27.409 1.00 49.34 130 GLU A C 1
ATOM 989 O O . GLU A 1 130 ? -17.924 -0.655 28.092 1.00 49.34 130 GLU A O 1
ATOM 994 N N . PRO A 1 131 ? -17.302 1.427 27.464 1.00 42.34 131 PRO A N 1
ATOM 995 C CA . PRO A 1 131 ? -16.528 1.621 28.671 1.00 42.34 131 PRO A CA 1
ATOM 996 C C . PRO A 1 131 ? -17.570 1.528 29.776 1.00 42.34 131 PRO A C 1
ATOM 998 O O . PRO A 1 131 ? -18.516 2.321 29.768 1.00 42.34 131 PRO A O 1
ATOM 1001 N N . LYS A 1 132 ? -17.478 0.477 30.608 1.00 43.19 132 LYS A N 1
ATOM 1002 C CA . LYS A 1 132 ? -18.302 0.361 31.804 1.00 43.19 132 LYS A CA 1
ATOM 1003 C C . LYS A 1 132 ? -18.240 1.743 32.405 1.00 43.19 132 LYS A C 1
ATOM 1005 O O . LYS A 1 132 ? -17.129 2.241 32.623 1.00 43.19 132 LYS A O 1
ATOM 1010 N N . GLU A 1 133 ? -19.404 2.383 32.518 1.00 44.28 133 GLU A N 1
ATOM 1011 C CA . GLU A 1 133 ? -19.536 3.615 33.269 1.00 44.28 133 GLU A CA 1
ATOM 1012 C C . GLU A 1 133 ? -18.597 3.484 34.452 1.00 44.28 133 GLU A C 1
ATOM 1014 O O . GLU A 1 133 ? -18.620 2.460 35.145 1.00 44.28 133 GLU A O 1
ATOM 1019 N N . SER A 1 134 ? -17.701 4.456 34.603 1.00 43.34 134 SER A N 1
ATOM 1020 C CA . SER A 1 134 ? -16.998 4.668 35.850 1.00 43.34 134 SER A CA 1
ATOM 1021 C C . SER A 1 134 ? -18.074 4.789 36.919 1.00 43.34 134 SER A C 1
ATOM 1023 O O . SER A 1 134 ? -18.604 5.863 37.186 1.00 43.34 134 SER A O 1
ATOM 1025 N N . GLN A 1 135 ? -18.458 3.640 37.459 1.00 46.50 135 GLN A N 1
ATOM 1026 C CA . GLN A 1 135 ? -19.426 3.495 38.507 1.00 46.50 135 GLN A CA 1
ATOM 1027 C C . GLN A 1 135 ? -18.690 4.004 39.735 1.00 46.50 135 GLN A C 1
ATOM 1029 O O . GLN A 1 135 ? -17.859 3.309 40.310 1.00 46.50 135 GLN A O 1
ATOM 1034 N N . ALA A 1 136 ? -18.917 5.285 40.019 1.00 50.41 136 ALA A N 1
ATOM 1035 C CA . ALA A 1 136 ? -18.770 5.900 41.325 1.00 50.41 136 ALA A CA 1
ATOM 1036 C C . ALA A 1 136 ? -17.520 5.461 42.112 1.00 50.41 136 ALA A C 1
ATOM 1038 O O . ALA A 1 136 ? -17.624 4.842 43.165 1.00 50.41 136 ALA A O 1
ATOM 1039 N N . MET A 1 137 ? -16.323 5.817 41.642 1.00 44.72 137 MET A N 1
ATOM 1040 C CA . MET A 1 137 ? -15.122 5.765 42.483 1.00 44.72 137 MET A CA 1
ATOM 1041 C C . MET A 1 137 ? -14.598 7.171 42.745 1.00 44.72 137 MET A C 1
ATOM 1043 O O . MET A 1 137 ? -13.456 7.459 42.451 1.00 44.72 137 MET A O 1
ATOM 1047 N N . PHE A 1 138 ? -15.450 8.056 43.255 1.00 47.03 138 PHE A N 1
ATOM 1048 C CA . PHE A 1 138 ? -15.056 9.212 44.069 1.00 47.03 138 PHE A CA 1
ATOM 1049 C C . PHE A 1 138 ? -16.295 9.685 44.834 1.00 47.03 138 PHE A C 1
ATOM 1051 O O . PHE A 1 138 ? -16.810 10.775 44.621 1.00 47.03 138 PHE A O 1
ATOM 1058 N N . GLU A 1 139 ? -16.793 8.838 45.733 1.00 44.25 139 GLU A N 1
ATOM 1059 C CA . GLU A 1 139 ? -17.485 9.345 46.913 1.00 44.25 139 GLU A CA 1
ATOM 1060 C C . GLU A 1 139 ? -16.393 9.517 47.980 1.00 44.25 139 GLU A C 1
ATOM 1062 O O . GLU A 1 139 ? -15.831 8.518 48.445 1.00 44.25 139 GLU A O 1
ATOM 1067 N N . PRO A 1 140 ? -15.981 10.751 48.328 1.00 41.66 140 PRO A N 1
ATOM 1068 C CA . PRO A 1 140 ? -15.075 10.951 49.442 1.00 41.66 140 PRO A CA 1
ATOM 1069 C C . PRO A 1 140 ? -15.818 10.495 50.696 1.00 41.66 140 PRO A C 1
ATOM 1071 O O . PRO A 1 140 ? -16.755 11.153 51.144 1.00 41.66 140 PRO A O 1
ATOM 1074 N N . LYS A 1 141 ? -15.412 9.364 51.279 1.00 42.66 141 LYS A N 1
ATOM 1075 C CA . LYS A 1 141 ? -15.752 9.036 52.666 1.00 42.66 141 LYS A CA 1
ATOM 1076 C C . LYS A 1 141 ? -15.092 10.100 53.537 1.00 42.66 141 LYS A C 1
ATOM 1078 O O . LYS A 1 141 ? -13.939 9.955 53.932 1.00 42.66 141 LYS A O 1
ATOM 1083 N N . ILE A 1 142 ? -15.807 11.193 53.783 1.00 45.88 142 ILE A N 1
ATOM 1084 C CA . ILE A 1 142 ? -15.453 12.162 54.813 1.00 45.88 142 ILE A CA 1
ATOM 1085 C C . ILE A 1 142 ? -15.451 11.363 56.123 1.00 45.88 142 ILE A C 1
ATOM 1087 O O . ILE A 1 142 ? -16.488 10.787 56.469 1.00 45.88 142 ILE A O 1
ATOM 1091 N N . PRO A 1 143 ? -14.324 11.248 56.847 1.00 44.34 143 PRO A N 1
ATOM 1092 C CA . PRO A 1 143 ? -14.360 10.735 58.204 1.00 44.34 143 PRO A CA 1
ATOM 1093 C C . PRO A 1 143 ? -15.284 11.664 58.988 1.00 44.34 143 PRO A C 1
ATOM 1095 O O . PRO A 1 143 ? -15.019 12.863 59.069 1.00 44.34 143 PRO A O 1
ATOM 1098 N N . ALA A 1 144 ? -16.396 11.144 59.503 1.00 46.00 144 ALA A N 1
ATOM 1099 C CA . ALA A 1 144 ? -17.271 11.897 60.386 1.00 46.00 144 ALA A CA 1
ATOM 1100 C C . ALA A 1 144 ? -16.490 12.209 61.672 1.00 46.00 144 ALA A C 1
ATOM 1102 O O . ALA A 1 144 ? -16.460 11.417 62.611 1.00 46.00 144 ALA A O 1
ATOM 1103 N N . VAL A 1 145 ? -15.788 13.342 61.682 1.00 43.62 145 VAL A N 1
ATOM 1104 C CA . VAL A 1 145 ? -15.215 13.927 62.892 1.00 43.62 145 VAL A CA 1
ATOM 1105 C C . VAL A 1 145 ? -16.404 14.326 63.775 1.00 43.62 145 VAL A C 1
ATOM 1107 O O . VAL A 1 145 ? -17.280 15.047 63.290 1.00 43.62 145 VAL A O 1
ATOM 1110 N N . PRO A 1 146 ? -16.504 13.868 65.036 1.00 36.53 146 PRO A N 1
ATOM 1111 C CA . PRO A 1 146 ? -17.603 14.273 65.900 1.00 36.53 146 PRO A CA 1
ATOM 1112 C C . PRO A 1 146 ? -17.471 15.769 66.194 1.00 36.53 146 PRO A C 1
ATOM 1114 O O . PRO A 1 146 ? -16.481 16.208 66.777 1.00 36.53 146 PRO A O 1
ATOM 1117 N N . TYR A 1 147 ? -18.463 16.561 65.796 1.00 37.06 147 TYR A N 1
ATOM 1118 C CA . TYR A 1 147 ? -18.567 17.953 66.219 1.00 37.06 147 TYR A CA 1
ATOM 1119 C C . TYR A 1 147 ? -18.871 17.999 67.724 1.00 37.06 147 TYR A C 1
ATOM 1121 O O . TYR A 1 147 ? -19.904 17.497 68.164 1.00 37.06 147 TYR A O 1
ATOM 1129 N N . GLN A 1 148 ? -17.997 18.618 68.523 1.00 34.81 148 GLN A N 1
ATOM 1130 C CA . GLN A 1 148 ? -18.355 19.074 69.868 1.00 34.81 148 GLN A CA 1
ATOM 1131 C C . GLN A 1 148 ? -19.077 20.421 69.757 1.00 34.81 148 GLN A C 1
ATOM 1133 O O . GLN A 1 148 ? -18.520 21.389 69.242 1.00 34.81 148 GLN A O 1
ATOM 1138 N N . GLN A 1 149 ? -20.314 20.480 70.246 1.00 34.44 149 GLN A N 1
ATOM 1139 C CA . GLN A 1 149 ? -21.119 21.699 70.320 1.00 34.44 149 GLN A CA 1
ATOM 1140 C C . GLN A 1 149 ? -21.097 22.234 71.770 1.00 34.44 149 GLN A C 1
ATOM 1142 O O . GLN A 1 149 ? -21.266 21.438 72.698 1.00 34.44 149 GLN A O 1
ATOM 1147 N N . PRO A 1 150 ? -20.854 23.539 72.006 1.00 37.09 150 PRO A N 1
ATOM 1148 C CA . PRO A 1 150 ? -20.727 24.092 73.358 1.00 37.09 150 PRO A CA 1
ATOM 1149 C C . PRO A 1 150 ? -22.075 24.186 74.100 1.00 37.09 150 PRO A C 1
ATOM 1151 O O . PRO A 1 150 ? -23.121 24.424 73.499 1.00 37.09 150 PRO A O 1
ATOM 1154 N N . GLN A 1 151 ? -22.033 23.991 75.425 1.00 36.47 151 GLN A N 1
ATOM 1155 C CA . GLN A 1 151 ? -23.180 24.014 76.345 1.00 36.47 151 GLN A CA 1
ATOM 1156 C C . GLN A 1 151 ? -23.809 25.412 76.513 1.00 36.47 151 GLN A C 1
ATOM 1158 O O . GLN A 1 151 ? -23.078 26.373 76.718 1.00 36.47 151 GLN A O 1
ATOM 1163 N N . GLN A 1 152 ? -25.152 25.474 76.565 1.00 37.88 152 GLN A N 1
ATOM 1164 C CA . GLN A 1 152 ? -26.002 26.008 77.663 1.00 37.88 152 GLN A CA 1
ATOM 1165 C C . GLN A 1 152 ? -27.349 26.565 77.156 1.00 37.88 152 GLN A C 1
ATOM 1167 O O . GLN A 1 152 ? -27.380 27.432 76.290 1.00 37.88 152 GLN A O 1
ATOM 1172 N N . THR A 1 153 ? -28.464 26.118 77.754 1.00 31.22 153 THR A N 1
ATOM 1173 C CA . THR A 1 153 ? -29.519 26.913 78.443 1.00 31.22 153 THR A CA 1
ATOM 1174 C C . THR A 1 153 ? -30.708 26.006 78.834 1.00 31.22 153 THR A C 1
ATOM 1176 O O . THR A 1 153 ? -30.781 24.848 78.440 1.00 31.22 153 THR A O 1
ATOM 1179 N N . VAL A 1 154 ? -31.546 26.503 79.746 1.00 31.06 154 VAL A N 1
ATOM 1180 C CA . VAL A 1 154 ? -32.353 25.794 80.761 1.00 31.06 154 VAL A CA 1
ATOM 1181 C C . VAL A 1 154 ? -33.742 25.321 80.258 1.00 31.06 154 VAL A C 1
ATOM 1183 O O . VAL A 1 154 ? -34.230 25.785 79.237 1.00 31.06 154 VAL A O 1
ATOM 1186 N N . GLN A 1 155 ? -34.337 24.373 81.001 1.00 33.19 155 GLN A N 1
ATOM 1187 C CA . GLN A 1 155 ? -35.519 23.511 80.759 1.00 33.19 155 GLN A CA 1
ATOM 1188 C C . GLN A 1 155 ? -36.897 24.218 80.617 1.00 33.19 155 GLN A C 1
ATOM 1190 O O . GLN A 1 155 ? -37.006 25.403 80.930 1.00 33.19 155 GLN A O 1
ATOM 1195 N N . PRO A 1 156 ? -37.978 23.485 80.240 1.00 43.28 156 PRO A N 1
ATOM 1196 C CA . PRO A 1 156 ? -38.795 22.806 81.267 1.00 43.28 156 PRO A CA 1
ATOM 1197 C C . PRO A 1 156 ? -39.208 21.337 80.983 1.00 43.28 156 PRO A C 1
ATOM 1199 O O . PRO A 1 156 ? -39.500 20.928 79.865 1.00 43.28 156 PRO A O 1
ATOM 1202 N N . GLN A 1 157 ? -39.234 20.591 82.091 1.00 35.38 157 GLN A N 1
ATOM 1203 C CA . GLN A 1 157 ? -39.806 19.284 82.456 1.00 35.38 157 GLN A CA 1
ATOM 1204 C C . GLN A 1 157 ? -40.923 18.639 81.586 1.00 35.38 157 GLN A C 1
ATOM 1206 O O . GLN A 1 157 ? -41.941 19.275 81.350 1.00 35.38 157 GLN A O 1
ATOM 1211 N N . TYR A 1 158 ? -40.820 17.321 81.308 1.00 32.22 158 TYR A N 1
ATOM 1212 C CA . TYR A 1 158 ? -41.931 16.335 81.343 1.00 32.22 158 TYR A CA 1
ATOM 1213 C C . TYR A 1 158 ? -41.399 14.905 81.630 1.00 32.22 158 TYR A C 1
ATOM 1215 O O . TYR A 1 158 ? -40.302 14.543 81.212 1.00 32.22 158 TYR A O 1
ATOM 1223 N N . GLN A 1 159 ? -42.163 14.130 82.408 1.00 37.38 159 GLN A N 1
ATOM 1224 C CA . GLN A 1 159 ? -41.841 12.825 83.027 1.00 37.38 159 GLN A CA 1
ATOM 1225 C C . GLN A 1 159 ? -42.441 11.625 82.223 1.00 37.38 159 GLN A C 1
ATOM 1227 O O . GLN A 1 159 ? -43.104 11.865 81.219 1.00 37.38 159 GLN A O 1
ATOM 1232 N N . PRO A 1 160 ? -42.187 10.343 82.581 1.00 47.12 160 PRO A N 1
ATOM 1233 C CA . PRO A 1 160 ? -41.680 9.305 81.676 1.00 47.12 160 PRO A CA 1
ATOM 1234 C C . PRO A 1 160 ? -42.744 8.306 81.178 1.00 47.12 160 PRO A C 1
ATOM 1236 O O . PRO A 1 160 ? -43.683 7.981 81.901 1.00 47.12 160 PRO A O 1
ATOM 1239 N N . GLN A 1 161 ? -42.538 7.713 79.995 1.00 34.75 161 GLN A N 1
ATOM 1240 C CA . GLN A 1 161 ? -43.272 6.514 79.562 1.00 34.75 161 GLN A CA 1
ATOM 1241 C C . GLN A 1 161 ? -42.312 5.366 79.240 1.00 34.75 161 GLN A C 1
ATOM 1243 O O . GLN A 1 161 ? -41.481 5.440 78.338 1.00 34.75 161 GLN A O 1
ATOM 1248 N N . SER A 1 162 ? -42.451 4.301 80.022 1.00 43.66 162 SER A N 1
ATOM 1249 C CA . SER A 1 162 ? -41.796 3.006 79.899 1.00 43.66 162 SER A CA 1
ATOM 1250 C C . SER A 1 162 ? -42.218 2.284 78.616 1.00 43.66 162 SER A C 1
ATOM 1252 O O . SER A 1 162 ? -43.404 2.079 78.365 1.00 43.66 162 SER A O 1
ATOM 1254 N N . GLN A 1 163 ? -41.238 1.832 77.832 1.00 49.50 163 GLN A N 1
ATOM 1255 C CA . GLN A 1 163 ? -41.422 0.798 76.811 1.00 49.50 163 GLN A CA 1
ATOM 1256 C C . GLN A 1 163 ? -40.320 -0.263 76.972 1.00 49.50 163 GLN A C 1
ATOM 1258 O O . GLN A 1 163 ? -39.179 0.095 77.275 1.00 49.50 163 GLN A O 1
ATOM 1263 N N . PRO A 1 164 ? -40.641 -1.564 76.850 1.00 41.47 164 PRO A N 1
ATOM 1264 C CA . PRO A 1 164 ? -39.701 -2.638 77.148 1.00 41.47 164 PRO A CA 1
ATOM 1265 C C . PRO A 1 164 ? -38.563 -2.687 76.118 1.00 41.47 164 PRO A C 1
ATOM 1267 O O . PRO A 1 164 ? -38.798 -2.718 74.912 1.00 41.47 164 PRO A O 1
ATOM 1270 N N . MET A 1 165 ? -37.324 -2.723 76.617 1.00 34.38 165 MET A N 1
ATOM 1271 C CA . MET A 1 165 ? -36.113 -2.989 75.838 1.00 34.38 165 MET A CA 1
ATOM 1272 C C . MET A 1 165 ? -36.214 -4.368 75.178 1.00 34.38 165 MET A C 1
ATOM 1274 O O . MET A 1 165 ? -36.095 -5.398 75.840 1.00 34.38 165 MET A O 1
ATOM 1278 N N . ASN A 1 166 ? -36.427 -4.380 73.865 1.00 36.56 166 ASN A N 1
ATOM 1279 C CA . ASN A 1 166 ? -36.288 -5.572 73.044 1.00 36.56 166 ASN A CA 1
ATOM 1280 C C . ASN A 1 166 ? -34.806 -5.703 72.666 1.00 36.56 166 ASN A C 1
ATOM 1282 O O . ASN A 1 166 ? -34.285 -4.915 71.874 1.00 36.56 166 ASN A O 1
ATOM 1286 N N . TYR A 1 167 ? -34.100 -6.638 73.302 1.00 36.41 167 TYR A N 1
ATOM 1287 C CA . TYR A 1 167 ? -32.693 -6.898 73.016 1.00 36.41 167 TYR A CA 1
ATOM 1288 C C . TYR A 1 167 ? -32.566 -7.536 71.627 1.00 36.41 167 TYR A C 1
ATOM 1290 O O . TYR A 1 167 ? -32.851 -8.717 71.444 1.00 36.41 167 TYR A O 1
ATOM 1298 N N . TYR A 1 168 ? -32.115 -6.756 70.645 1.00 39.69 168 TYR A N 1
ATOM 1299 C CA . TYR A 1 168 ? -31.686 -7.277 69.350 1.00 39.69 168 TYR A CA 1
ATOM 1300 C C . TYR A 1 168 ? -30.364 -8.032 69.519 1.00 39.69 168 TYR A C 1
ATOM 1302 O O . TYR A 1 168 ? -29.327 -7.443 69.823 1.00 39.69 168 TYR A O 1
ATOM 1310 N N . GLN A 1 169 ? -30.404 -9.343 69.309 1.00 42.16 169 GLN A N 1
ATOM 1311 C CA . GLN A 1 169 ? -29.224 -10.196 69.230 1.00 42.16 169 GLN A CA 1
ATOM 1312 C C . GLN A 1 169 ? -28.585 -10.033 67.835 1.00 42.16 169 GLN A C 1
ATOM 1314 O O . GLN A 1 169 ? -29.258 -10.299 66.836 1.00 42.16 169 GLN A O 1
ATOM 1319 N N . PRO A 1 170 ? -27.323 -9.578 67.713 1.00 51.09 170 PRO A N 1
ATOM 1320 C CA . PRO A 1 170 ? -26.677 -9.449 66.413 1.00 51.09 170 PRO A CA 1
ATOM 1321 C C . PRO A 1 170 ? -26.346 -10.838 65.858 1.00 51.09 170 PRO A C 1
ATOM 1323 O O . PRO A 1 170 ? -25.586 -11.601 66.453 1.00 51.09 170 PRO A O 1
ATOM 1326 N N . VAL A 1 171 ? -26.924 -11.172 64.705 1.00 56.22 171 VAL A N 1
ATOM 1327 C CA . VAL A 1 171 ? -26.603 -12.394 63.962 1.00 56.22 171 VAL A CA 1
ATOM 1328 C C . VAL A 1 171 ? -25.257 -12.174 63.265 1.00 56.22 171 VAL A C 1
ATOM 1330 O O . VAL A 1 171 ? -25.141 -11.304 62.402 1.00 56.22 171 VAL A O 1
ATOM 1333 N N . GLN A 1 172 ? -24.221 -12.919 63.659 1.00 59.50 172 GLN A N 1
ATOM 1334 C CA . GLN A 1 172 ? -22.923 -12.889 62.978 1.00 59.50 172 GLN A CA 1
ATOM 1335 C C . GLN A 1 172 ? -23.061 -13.436 61.543 1.00 59.50 172 GLN A C 1
ATOM 1337 O O . GLN A 1 172 ? -23.617 -14.524 61.371 1.00 59.50 172 GLN A O 1
ATOM 1342 N N . PRO A 1 173 ? -22.543 -12.740 60.512 1.00 63.34 173 PRO A N 1
ATOM 1343 C CA . PRO A 1 173 ? -22.498 -13.273 59.153 1.00 63.34 173 PRO A CA 1
ATOM 1344 C C . PRO A 1 173 ? -21.579 -14.498 59.066 1.00 63.34 173 PRO A C 1
ATOM 1346 O O . PRO A 1 173 ? -20.492 -14.512 59.646 1.00 63.34 173 PRO A O 1
ATOM 1349 N N . ALA A 1 174 ? -22.004 -15.517 58.317 1.00 65.50 174 ALA A N 1
ATOM 1350 C CA . ALA A 1 174 ? -21.202 -16.708 58.050 1.00 65.50 174 ALA A CA 1
ATOM 1351 C C . ALA A 1 174 ? -19.948 -16.372 57.207 1.00 65.50 174 ALA A C 1
ATOM 1353 O O . ALA A 1 174 ? -20.020 -15.505 56.331 1.00 65.50 174 ALA A O 1
ATOM 1354 N N . PRO A 1 175 ? -18.806 -17.047 57.437 1.00 68.19 175 PRO A N 1
ATOM 1355 C CA . PRO A 1 175 ? -17.572 -16.788 56.700 1.00 68.19 175 PRO A CA 1
ATOM 1356 C C . PRO A 1 175 ? -17.710 -17.124 55.207 1.00 68.19 175 PRO A C 1
ATOM 1358 O O . PRO A 1 175 ? -18.229 -18.174 54.829 1.00 68.19 175 PRO A O 1
ATOM 1361 N N . GLN A 1 176 ? -17.228 -16.212 54.358 1.00 71.25 176 GLN A N 1
ATOM 1362 C CA . GLN A 1 176 ? -17.237 -16.352 52.902 1.00 71.25 176 GLN A CA 1
ATOM 1363 C C . GLN A 1 176 ? -16.253 -17.448 52.436 1.00 71.25 176 GLN A C 1
ATOM 1365 O O . GLN A 1 176 ? -15.150 -17.535 52.983 1.00 71.25 176 GLN A O 1
ATOM 1370 N N . PRO A 1 177 ? -16.597 -18.256 51.413 1.00 68.38 177 PRO A N 1
ATOM 1371 C CA . PRO A 1 177 ? -15.686 -19.253 50.852 1.00 68.38 177 PRO A CA 1
ATOM 1372 C C . PRO A 1 177 ? -14.436 -18.617 50.229 1.00 68.38 177 PRO A C 1
ATOM 1374 O O . PRO A 1 177 ? -14.511 -17.558 49.605 1.00 68.38 177 PRO A O 1
ATOM 1377 N N . ALA A 1 178 ? -13.292 -19.290 50.370 1.00 73.44 178 ALA A N 1
ATOM 1378 C CA . ALA A 1 178 ? -12.021 -18.847 49.805 1.00 73.44 178 ALA A CA 1
ATOM 1379 C C . ALA A 1 178 ? -12.038 -18.870 48.259 1.00 73.44 178 ALA A C 1
ATOM 1381 O O . ALA A 1 178 ? -12.634 -19.776 47.666 1.00 73.44 178 ALA A O 1
ATOM 1382 N N . PRO A 1 179 ? -11.374 -17.907 47.591 1.00 70.81 179 PRO A N 1
ATOM 1383 C CA . PRO A 1 179 ? -11.318 -17.850 46.135 1.00 70.81 179 PRO A CA 1
ATOM 1384 C C . PRO A 1 179 ? -10.526 -19.027 45.551 1.00 70.81 179 PRO A C 1
ATOM 1386 O O . PRO A 1 179 ? -9.503 -19.453 46.088 1.00 70.81 179 PRO A O 1
ATOM 1389 N N . THR A 1 180 ? -11.009 -19.551 44.426 1.00 72.44 180 THR A N 1
ATOM 1390 C CA . THR A 1 180 ? -10.409 -20.685 43.713 1.00 72.44 180 THR A CA 1
ATOM 1391 C C . THR A 1 180 ? -9.124 -20.253 42.984 1.00 72.44 180 THR A C 1
ATOM 1393 O O . THR A 1 180 ? -9.121 -19.179 42.378 1.00 72.44 180 THR A O 1
ATOM 1396 N N . PRO A 1 181 ? -8.034 -21.049 43.004 1.00 74.81 181 PRO A N 1
ATOM 1397 C CA . PRO A 1 181 ? -6.792 -20.701 42.310 1.00 74.81 181 PRO A CA 1
ATOM 1398 C C . PRO A 1 181 ? -6.963 -20.576 40.791 1.00 74.81 181 PRO A C 1
ATOM 1400 O O . PRO A 1 181 ? -7.698 -21.344 40.169 1.00 74.81 181 PRO A O 1
ATOM 1403 N N . ALA A 1 182 ? -6.249 -19.618 40.194 1.00 77.25 182 ALA A N 1
ATOM 1404 C CA . ALA A 1 182 ? -6.265 -19.377 38.755 1.00 77.25 182 ALA A CA 1
ATOM 1405 C C . ALA A 1 182 ? -5.593 -20.524 37.962 1.00 77.25 182 ALA A C 1
ATOM 1407 O O . ALA A 1 182 ? -4.634 -21.127 38.455 1.00 77.25 182 ALA A O 1
ATOM 1408 N N . PRO A 1 183 ? -6.052 -20.814 36.728 1.00 74.50 183 PRO A N 1
ATOM 1409 C CA . PRO A 1 183 ? -5.441 -21.830 35.878 1.00 74.50 183 PRO A CA 1
ATOM 1410 C C . PRO A 1 183 ? -4.010 -21.460 35.461 1.00 74.50 183 PRO A C 1
ATOM 1412 O O . PRO A 1 183 ? -3.693 -20.296 35.216 1.00 74.50 183 PRO A O 1
ATOM 1415 N N . VAL A 1 184 ? -3.154 -22.476 35.340 1.00 76.62 184 VAL A N 1
ATOM 1416 C CA . VAL A 1 184 ? -1.747 -22.328 34.938 1.00 76.62 184 VAL A CA 1
ATOM 1417 C C . VAL A 1 184 ? -1.651 -22.011 33.434 1.00 76.62 184 VAL A C 1
ATOM 1419 O O . VAL A 1 184 ? -2.305 -22.692 32.639 1.00 76.62 184 VAL A O 1
ATOM 1422 N N . PRO A 1 185 ? -0.838 -21.020 33.014 1.00 77.19 185 PRO A N 1
ATOM 1423 C CA . PRO A 1 185 ? -0.630 -20.702 31.601 1.00 77.19 185 PRO A CA 1
ATOM 1424 C C . PRO A 1 185 ? -0.050 -21.877 30.803 1.00 77.19 185 PRO A C 1
ATOM 1426 O O . PRO A 1 185 ? 0.833 -22.590 31.281 1.00 77.19 185 PRO A O 1
ATOM 1429 N N . GLN A 1 186 ? -0.520 -22.059 29.565 1.00 79.94 186 GLN A N 1
ATOM 1430 C CA . GLN A 1 186 ? 0.003 -23.089 28.666 1.00 79.94 186 GLN A CA 1
ATOM 1431 C C . GLN A 1 186 ? 1.413 -22.747 28.141 1.00 79.94 186 GLN A C 1
ATOM 1433 O O . GLN A 1 186 ? 1.726 -21.568 27.951 1.00 79.94 186 GLN A O 1
ATOM 1438 N N . PRO A 1 187 ? 2.260 -23.759 27.863 1.00 77.62 187 PRO A N 1
ATOM 1439 C CA . PRO A 1 187 ? 3.592 -23.554 27.299 1.00 77.62 187 PRO A CA 1
ATOM 1440 C C . PRO A 1 187 ? 3.553 -22.930 25.899 1.00 77.62 187 PRO A C 1
ATOM 1442 O O . PRO A 1 187 ? 2.703 -23.264 25.074 1.00 77.62 187 PRO A O 1
ATOM 1445 N N . VAL A 1 188 ? 4.522 -22.059 25.618 1.00 78.31 188 VAL A N 1
ATOM 1446 C CA . VAL A 1 188 ? 4.683 -21.400 24.315 1.00 78.31 188 VAL A CA 1
ATOM 1447 C C . VAL A 1 188 ? 5.246 -22.394 23.282 1.00 78.31 188 VAL A C 1
ATOM 1449 O O . VAL A 1 188 ? 6.217 -23.089 23.590 1.00 78.31 188 VAL A O 1
ATOM 1452 N N . PRO A 1 189 ? 4.691 -22.458 22.054 1.00 78.31 189 PRO A N 1
ATOM 1453 C CA . PRO A 1 189 ? 5.224 -23.295 20.980 1.00 78.31 189 PRO A CA 1
ATOM 1454 C C . PRO A 1 189 ? 6.647 -22.891 20.576 1.00 78.31 189 PRO A C 1
ATOM 1456 O O . PRO A 1 189 ? 6.974 -21.707 20.491 1.00 78.31 189 PRO A O 1
ATOM 1459 N N . THR A 1 190 ? 7.490 -23.878 20.282 1.00 79.56 190 THR A N 1
ATOM 1460 C CA . THR A 1 190 ? 8.873 -23.660 19.840 1.00 79.56 190 THR A CA 1
ATOM 1461 C C . THR A 1 190 ? 8.908 -23.064 18.421 1.00 79.56 190 THR A C 1
ATOM 1463 O O . THR A 1 190 ? 8.162 -23.535 17.558 1.00 79.56 190 THR A O 1
ATOM 1466 N N . PRO A 1 191 ? 9.760 -22.058 18.139 1.00 80.56 191 PRO A N 1
ATOM 1467 C CA . PRO A 1 191 ? 9.904 -21.498 16.795 1.00 80.56 191 PRO A CA 1
ATOM 1468 C C . PRO A 1 191 ? 10.369 -22.531 15.759 1.00 80.56 191 PRO A C 1
ATOM 1470 O O . PRO A 1 191 ? 11.203 -23.388 16.049 1.00 80.56 191 PRO A O 1
ATOM 1473 N N . ALA A 1 192 ? 9.850 -22.416 14.535 1.00 83.69 192 ALA A N 1
ATOM 1474 C CA . ALA A 1 192 ? 10.250 -23.252 13.408 1.00 83.69 192 ALA A CA 1
ATOM 1475 C C . ALA A 1 192 ? 11.690 -22.937 12.941 1.00 83.69 192 ALA A C 1
ATOM 1477 O O . ALA A 1 192 ? 12.126 -21.785 13.035 1.00 83.69 192 ALA A O 1
ATOM 1478 N N . PRO A 1 193 ? 12.429 -23.933 12.417 1.00 81.75 193 PRO A N 1
ATOM 1479 C CA . PRO A 1 193 ? 13.783 -23.738 11.907 1.00 81.75 193 PRO A CA 1
ATOM 1480 C C . PRO A 1 193 ? 13.824 -22.815 10.679 1.00 81.75 193 PRO A C 1
ATOM 1482 O O . PRO A 1 193 ? 12.910 -22.791 9.855 1.00 81.75 193 PRO A O 1
ATOM 1485 N N . VAL A 1 194 ? 14.918 -22.059 10.565 1.00 82.50 194 VAL A N 1
ATOM 1486 C CA . VAL A 1 194 ? 15.148 -21.071 9.501 1.00 82.50 194 VAL A CA 1
ATOM 1487 C C . VAL A 1 194 ? 15.433 -21.777 8.163 1.00 82.50 194 VAL A C 1
ATOM 1489 O O . VAL A 1 194 ? 16.261 -22.691 8.135 1.00 82.50 194 VAL A O 1
ATOM 1492 N N . PRO A 1 195 ? 14.796 -21.364 7.048 1.00 82.56 195 PRO A N 1
ATOM 1493 C CA . PRO A 1 195 ? 15.096 -21.887 5.715 1.00 82.56 195 PRO A CA 1
ATOM 1494 C C . PRO A 1 195 ? 16.553 -21.648 5.296 1.00 82.56 195 PRO A C 1
ATOM 1496 O O . PRO A 1 195 ? 17.128 -20.599 5.588 1.00 82.56 195 PRO A O 1
ATOM 1499 N N . GLN A 1 196 ? 17.145 -22.605 4.577 1.00 85.19 196 GLN A N 1
ATOM 1500 C CA . GLN A 1 196 ? 18.508 -22.470 4.060 1.00 85.19 196 GLN A CA 1
ATOM 1501 C C . GLN A 1 196 ? 18.606 -21.424 2.930 1.00 85.19 196 GLN A C 1
ATOM 1503 O O . GLN A 1 196 ? 17.649 -21.254 2.169 1.00 85.19 196 GLN A O 1
ATOM 1508 N N . PRO A 1 197 ? 19.762 -20.744 2.785 1.00 83.06 197 PRO A N 1
ATOM 1509 C CA . PRO A 1 197 ? 20.006 -19.804 1.695 1.00 83.06 197 PRO A CA 1
ATOM 1510 C C . PRO A 1 197 ? 19.946 -20.476 0.318 1.00 83.06 197 PRO A C 1
ATOM 1512 O O . PRO A 1 197 ? 20.435 -21.590 0.134 1.00 83.06 197 PRO A O 1
ATOM 1515 N N . VAL A 1 198 ? 19.392 -19.766 -0.665 1.00 84.31 198 VAL A N 1
ATOM 1516 C CA . VAL A 1 198 ? 19.357 -20.203 -2.067 1.00 84.31 198 VAL A CA 1
ATOM 1517 C C . VAL A 1 198 ? 20.750 -20.027 -2.700 1.00 84.31 198 VAL A C 1
ATOM 1519 O O . VAL A 1 198 ? 21.374 -18.987 -2.476 1.00 84.31 198 VAL A O 1
ATOM 1522 N N . PRO A 1 199 ? 21.247 -20.993 -3.499 1.00 83.06 199 PRO A N 1
ATOM 1523 C CA . PRO A 1 199 ? 22.523 -20.870 -4.201 1.00 83.06 199 PRO A CA 1
ATOM 1524 C C . PRO A 1 199 ? 22.553 -19.688 -5.178 1.00 83.06 199 PRO A C 1
ATOM 1526 O O . PRO A 1 199 ? 21.578 -19.418 -5.881 1.00 83.06 199 PRO A O 1
ATOM 1529 N N . THR A 1 200 ? 23.697 -19.012 -5.258 1.00 83.38 200 THR A N 1
ATOM 1530 C CA . THR A 1 200 ? 23.921 -17.887 -6.173 1.00 83.38 200 THR A CA 1
ATOM 1531 C C . THR A 1 200 ? 23.904 -18.353 -7.639 1.00 83.38 200 THR A C 1
ATOM 1533 O O . THR A 1 200 ? 24.565 -19.346 -7.956 1.00 83.38 200 THR A O 1
ATOM 1536 N N . PRO A 1 201 ? 23.199 -17.656 -8.553 1.00 83.19 201 PRO A N 1
ATOM 1537 C CA . PRO A 1 201 ? 23.232 -17.964 -9.982 1.00 83.19 201 PRO A CA 1
ATOM 1538 C C . PRO A 1 201 ? 24.639 -17.858 -10.587 1.00 83.19 201 PRO A C 1
ATOM 1540 O O . PRO A 1 201 ? 25.446 -17.023 -10.175 1.00 83.19 201 PRO A O 1
ATOM 1543 N N . ALA A 1 202 ? 24.915 -18.691 -11.594 1.00 86.44 202 ALA A N 1
ATOM 1544 C CA . ALA A 1 202 ? 26.185 -18.685 -12.313 1.00 86.44 202 ALA A CA 1
ATOM 1545 C C . ALA A 1 202 ? 26.377 -17.393 -13.144 1.00 86.44 202 ALA A C 1
ATOM 1547 O O . ALA A 1 202 ? 25.390 -16.818 -13.615 1.00 86.44 202 ALA A O 1
ATOM 1548 N N . PRO A 1 203 ? 27.628 -16.944 -13.366 1.00 84.19 203 PRO A N 1
ATOM 1549 C CA . PRO A 1 203 ? 27.925 -15.784 -14.205 1.00 84.19 203 PRO A CA 1
ATOM 1550 C C . PRO A 1 203 ? 27.452 -15.968 -15.653 1.00 84.19 203 PRO A C 1
ATOM 1552 O O . PRO A 1 203 ? 27.552 -17.055 -16.223 1.00 84.19 203 PRO A O 1
ATOM 1555 N N . VAL A 1 204 ? 26.977 -14.882 -16.264 1.00 84.38 204 VAL A N 1
ATOM 1556 C CA . VAL A 1 204 ? 26.544 -14.859 -17.668 1.00 84.38 204 VAL A CA 1
ATOM 1557 C C . VAL A 1 204 ? 27.772 -14.887 -18.598 1.00 84.38 204 VAL A C 1
ATOM 1559 O O . VAL A 1 204 ? 28.734 -14.161 -18.335 1.00 84.38 204 VAL A O 1
ATOM 1562 N N . PRO A 1 205 ? 27.761 -15.681 -19.689 1.00 83.81 205 PRO A N 1
ATOM 1563 C CA . PRO A 1 205 ? 28.836 -15.692 -20.681 1.00 83.81 205 PRO A CA 1
ATOM 1564 C C . PRO A 1 205 ? 29.061 -14.324 -21.337 1.00 83.81 205 PRO A C 1
ATOM 1566 O O . PRO A 1 205 ? 28.116 -13.586 -21.618 1.00 83.81 205 PRO A O 1
ATOM 1569 N N . GLN A 1 206 ? 30.324 -14.001 -21.614 1.00 86.94 206 GLN A N 1
ATOM 1570 C CA . GLN A 1 206 ? 30.714 -12.740 -22.239 1.00 86.94 206 GLN A CA 1
ATOM 1571 C C . GLN A 1 206 ? 30.263 -12.680 -23.718 1.00 86.94 206 GLN A C 1
ATOM 1573 O O . GLN A 1 206 ? 30.337 -13.699 -24.411 1.00 86.94 206 GLN A O 1
ATOM 1578 N N . PRO A 1 207 ? 29.818 -11.512 -24.229 1.00 83.25 207 PRO A N 1
ATOM 1579 C CA . PRO A 1 207 ? 29.436 -11.353 -25.631 1.00 83.25 207 PRO A CA 1
ATOM 1580 C C . PRO A 1 207 ? 30.586 -11.650 -26.601 1.00 83.25 207 PRO A C 1
ATOM 1582 O O . PRO A 1 207 ? 31.744 -11.332 -26.328 1.00 83.25 207 PRO A O 1
ATOM 1585 N N . ALA A 1 208 ? 30.246 -12.221 -27.758 1.00 86.62 208 ALA A N 1
ATOM 1586 C CA . ALA A 1 208 ? 31.198 -12.473 -28.833 1.00 86.62 208 ALA A CA 1
ATOM 1587 C C . ALA A 1 208 ? 31.745 -11.154 -29.426 1.00 86.62 208 ALA A C 1
ATOM 1589 O O . ALA A 1 208 ? 31.012 -10.163 -29.492 1.00 86.62 208 ALA A O 1
ATOM 1590 N N . PRO A 1 209 ? 33.013 -11.129 -29.875 1.00 84.69 209 PRO A N 1
ATOM 1591 C CA . PRO A 1 209 ? 33.613 -9.950 -30.488 1.00 84.69 209 PRO A CA 1
ATOM 1592 C C . PRO A 1 209 ? 32.931 -9.583 -31.812 1.00 84.69 209 PRO A C 1
ATOM 1594 O O . PRO A 1 209 ? 32.550 -10.445 -32.605 1.00 84.69 209 PRO A O 1
ATOM 1597 N N . THR A 1 210 ? 32.802 -8.280 -32.054 1.00 83.69 210 THR A N 1
ATOM 1598 C CA . THR A 1 210 ? 32.189 -7.721 -33.262 1.00 83.69 210 THR A CA 1
ATOM 1599 C C . THR A 1 210 ? 33.038 -8.026 -34.507 1.00 83.69 210 THR A C 1
ATOM 1601 O O . THR A 1 210 ? 34.261 -7.876 -34.447 1.00 83.69 210 THR A O 1
ATOM 1604 N N . PRO A 1 211 ? 32.430 -8.412 -35.648 1.00 84.25 211 PRO A N 1
ATOM 1605 C CA . PRO A 1 211 ? 33.155 -8.617 -36.902 1.00 84.25 211 PRO A CA 1
ATOM 1606 C C . PRO A 1 211 ? 33.885 -7.359 -37.391 1.00 84.25 211 PRO A C 1
ATOM 1608 O O . PRO A 1 211 ? 33.411 -6.236 -37.207 1.00 84.25 211 PRO A O 1
ATOM 1611 N N . ALA A 1 212 ? 35.029 -7.557 -38.049 1.00 87.50 212 ALA A N 1
ATOM 1612 C CA . ALA A 1 212 ? 35.823 -6.477 -38.624 1.00 87.50 212 ALA A CA 1
ATOM 1613 C C . ALA A 1 212 ? 35.089 -5.783 -39.794 1.00 87.50 212 ALA A C 1
ATOM 1615 O O . ALA A 1 212 ? 34.347 -6.439 -40.532 1.00 87.50 212 ALA A O 1
ATOM 1616 N N . PRO A 1 213 ? 35.302 -4.469 -39.994 1.00 83.94 213 PRO A N 1
ATOM 1617 C CA . PRO A 1 213 ? 34.705 -3.737 -41.103 1.00 83.94 213 PRO A CA 1
ATOM 1618 C C . PRO A 1 213 ? 35.201 -4.244 -42.463 1.00 83.94 213 PRO A C 1
ATOM 1620 O O . PRO A 1 213 ? 36.367 -4.598 -42.634 1.00 83.94 213 PRO A O 1
ATOM 1623 N N . VAL A 1 214 ? 34.294 -4.256 -43.441 1.00 85.25 214 VAL A N 1
ATOM 1624 C CA . VAL A 1 214 ? 34.568 -4.689 -44.817 1.00 85.25 214 VAL A CA 1
ATOM 1625 C C . VAL A 1 214 ? 35.449 -3.645 -45.526 1.00 85.25 214 VAL A C 1
ATOM 1627 O O . VAL A 1 214 ? 35.171 -2.449 -45.401 1.00 85.25 214 VAL A O 1
ATOM 1630 N N . PRO A 1 215 ? 36.491 -4.056 -46.278 1.00 84.38 215 PRO A N 1
ATOM 1631 C CA . PRO A 1 215 ? 37.325 -3.137 -47.050 1.00 84.38 215 PRO A CA 1
ATOM 1632 C C . PRO A 1 215 ? 36.519 -2.311 -48.057 1.00 84.38 215 PRO A C 1
ATOM 1634 O O . PRO A 1 215 ? 35.595 -2.816 -48.697 1.00 84.38 215 PRO A O 1
ATOM 1637 N N . GLN A 1 216 ? 36.888 -1.038 -48.216 1.00 84.81 216 GLN A N 1
ATOM 1638 C CA . GLN A 1 216 ? 36.261 -0.163 -49.204 1.00 84.81 216 GLN A CA 1
ATOM 1639 C C . GLN A 1 216 ? 36.615 -0.579 -50.645 1.00 84.81 216 GLN A C 1
ATOM 1641 O O . GLN A 1 216 ? 37.718 -1.079 -50.885 1.00 84.81 216 GLN A O 1
ATOM 1646 N N . PRO A 1 217 ? 35.710 -0.345 -51.615 1.00 82.75 217 PRO A N 1
ATOM 1647 C CA . PRO A 1 217 ? 35.981 -0.586 -53.028 1.00 82.75 217 PRO A CA 1
ATOM 1648 C C . PRO A 1 217 ? 37.154 0.258 -53.538 1.00 82.75 217 PRO A C 1
ATOM 1650 O O . PRO A 1 217 ? 37.280 1.436 -53.204 1.00 82.75 217 PRO A O 1
ATOM 1653 N N . VAL A 1 218 ? 37.988 -0.340 -54.389 1.00 83.69 218 VAL A N 1
ATOM 1654 C CA . VAL A 1 218 ? 39.102 0.353 -55.049 1.00 83.69 218 VAL A CA 1
ATOM 1655 C C . VAL A 1 218 ? 38.549 1.357 -56.074 1.00 83.69 218 VAL A C 1
ATOM 1657 O O . VAL A 1 218 ? 37.646 0.997 -56.835 1.00 83.69 218 VAL A O 1
ATOM 1660 N N . PRO A 1 219 ? 39.076 2.596 -56.134 1.00 82.38 219 PRO A N 1
ATOM 1661 C CA . PRO A 1 219 ? 38.676 3.577 -57.136 1.00 82.38 219 PRO A CA 1
ATOM 1662 C C . PRO A 1 219 ? 38.910 3.071 -58.562 1.00 82.38 219 PRO A C 1
ATOM 1664 O O . PRO A 1 219 ? 39.949 2.486 -58.870 1.00 82.38 219 PRO A O 1
ATOM 1667 N N . THR A 1 220 ? 37.950 3.325 -59.448 1.00 84.12 220 THR A N 1
ATOM 1668 C CA . THR A 1 220 ? 38.070 3.008 -60.873 1.00 84.12 220 THR A CA 1
ATOM 1669 C C . THR A 1 220 ? 39.113 3.925 -61.529 1.00 84.12 220 THR A C 1
ATOM 1671 O O . THR A 1 220 ? 39.074 5.134 -61.286 1.00 84.12 220 THR A O 1
ATOM 1674 N N . PRO A 1 221 ? 40.042 3.400 -62.353 1.00 83.12 221 PRO A N 1
ATOM 1675 C CA . PRO A 1 221 ? 41.010 4.227 -63.068 1.00 83.12 221 PRO A CA 1
ATOM 1676 C C . PRO A 1 221 ? 40.332 5.249 -63.984 1.00 83.12 221 PRO A C 1
ATOM 1678 O O . PRO A 1 221 ? 39.317 4.956 -64.617 1.00 83.12 221 PRO A O 1
ATOM 1681 N N . ALA A 1 222 ? 40.916 6.444 -64.066 1.00 80.69 222 ALA A N 1
ATOM 1682 C CA . ALA A 1 222 ? 40.461 7.481 -64.981 1.00 80.69 222 ALA A CA 1
ATOM 1683 C C . ALA A 1 222 ? 40.679 7.056 -66.452 1.00 80.69 222 ALA A C 1
ATOM 1685 O O . ALA A 1 222 ? 41.654 6.355 -66.740 1.00 80.69 222 ALA A O 1
ATOM 1686 N N . PRO A 1 223 ? 39.807 7.479 -67.386 1.00 76.38 223 PRO A N 1
ATOM 1687 C CA . PRO A 1 223 ? 39.998 7.215 -68.806 1.00 76.38 223 PRO A CA 1
ATOM 1688 C C . PRO A 1 223 ? 41.282 7.876 -69.323 1.00 76.38 223 PRO A C 1
ATOM 1690 O O . PRO A 1 223 ? 41.593 9.014 -68.967 1.00 76.38 223 PRO A O 1
ATOM 1693 N N . VAL A 1 224 ? 42.016 7.150 -70.166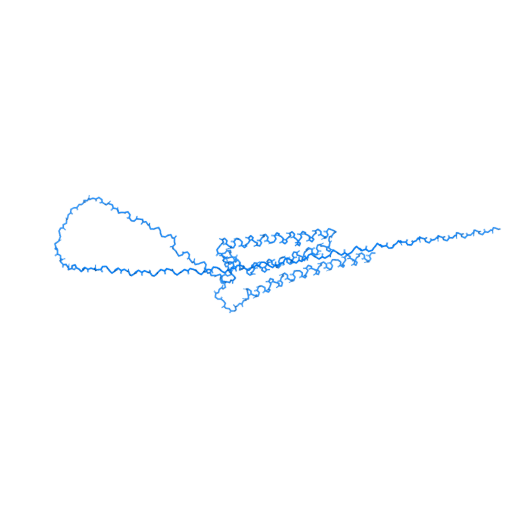 1.00 72.81 224 VAL A N 1
ATOM 1694 C CA . VAL A 1 224 ? 43.230 7.638 -70.835 1.00 72.81 224 VAL A CA 1
ATOM 1695 C C . VAL A 1 224 ? 42.825 8.475 -72.066 1.00 72.81 224 VAL A C 1
ATOM 1697 O O . VAL A 1 224 ? 41.904 8.043 -72.763 1.00 72.81 224 VAL A O 1
ATOM 1700 N N . PRO A 1 225 ? 43.452 9.646 -72.317 1.00 75.44 225 PRO A N 1
ATOM 1701 C CA . PRO A 1 225 ? 43.207 10.475 -73.505 1.00 75.44 225 PRO A CA 1
ATOM 1702 C C . PRO A 1 225 ? 43.581 9.806 -74.831 1.00 75.44 225 PRO A C 1
ATOM 1704 O O . PRO A 1 225 ? 44.569 9.035 -74.844 1.00 75.44 225 PRO A O 1
#

Foldseek 3Di:
DVVVVVLLVVLVVVLVVLLVVLVCQLVVLLVVCCCVVVNPPPDDPCPVVVVCCVVVVDDDAPVNLVSNLVSQLSSLQSQLCSQLSVDPVSVVSNCVRNPVVNVVSVVVSVVSVVVCVVVVNDPDHDDPPPPPPPPDPDPPPDPCDPDDDDDDDDDDDDDDDDDDDDDDDDDDDDDDDDDDDDDDDDDDDDDDDDDDDDDDDDDDDDDDDDDDDDDDDDDDDDDDD